Protein AF-A0A497G7T9-F1 (afdb_monomer_lite)

Sequence (195 aa):
MLEESGYRVVVVNYPVAWPPTIRRGVVIGGPAPLASPWRIGFSKCYSTRILRGEYSPPTIRLKLRNSDNPVLGSMSELEPLEADVKLFAQLKRDVRHYRVLDSPTYTLGIVGHDEYDKAVLLRGEEVVAVLREGEWSSWIIDEVRTDRGVVRAAIRVKLAKLAGDATGIRLYCTDFYDTRGWRSRAELAEGMRRT

Radius of gyration: 21.02 Å; chains: 1; bounding box: 38×39×64 Å

Structure (mmCIF, N/CA/C/O backbone):
data_AF-A0A497G7T9-F1
#
_entry.id   AF-A0A497G7T9-F1
#
loop_
_atom_site.group_PDB
_atom_site.id
_atom_site.type_symbol
_atom_site.label_atom_id
_atom_site.label_alt_id
_atom_site.label_comp_id
_atom_site.label_asym_id
_atom_site.label_entity_id
_atom_site.label_seq_id
_atom_site.pdbx_PDB_ins_code
_atom_site.Cartn_x
_atom_site.Cartn_y
_atom_site.Cartn_z
_atom_site.occupancy
_atom_site.B_iso_or_equiv
_atom_site.auth_seq_id
_atom_site.auth_comp_id
_atom_site.auth_asym_id
_atom_site.auth_atom_id
_atom_site.pdbx_PDB_model_num
ATOM 1 N N . MET A 1 1 ? 10.317 -23.230 -43.825 1.00 62.19 1 MET A N 1
ATOM 2 C CA . MET A 1 1 ? 10.014 -22.707 -42.467 1.00 62.19 1 MET A CA 1
ATOM 3 C C . MET A 1 1 ? 8.897 -21.662 -42.579 1.00 62.19 1 MET A C 1
ATOM 5 O O . MET A 1 1 ? 8.916 -20.931 -43.556 1.00 62.19 1 MET A O 1
ATOM 9 N N . LEU A 1 2 ? 7.918 -21.562 -41.664 1.00 76.50 2 LEU A N 1
ATOM 10 C CA . LEU A 1 2 ? 6.753 -20.649 -41.821 1.00 76.50 2 LEU A CA 1
ATOM 11 C C . LEU A 1 2 ? 7.141 -19.193 -42.178 1.00 76.50 2 LEU A C 1
ATOM 13 O O . LEU A 1 2 ? 6.491 -18.559 -43.004 1.00 76.50 2 LEU A O 1
ATOM 17 N N . GLU A 1 3 ? 8.247 -18.691 -41.623 1.00 80.75 3 GLU A N 1
ATOM 18 C CA . GLU A 1 3 ? 8.811 -17.367 -41.934 1.00 80.75 3 GLU A CA 1
ATOM 19 C C . GLU A 1 3 ? 9.377 -17.244 -43.367 1.00 80.75 3 GLU A C 1
ATOM 21 O O . GLU A 1 3 ? 9.255 -16.197 -44.015 1.00 80.75 3 GLU A O 1
ATOM 26 N N . GLU A 1 4 ? 10.004 -18.309 -43.870 1.00 80.06 4 GLU A N 1
ATOM 27 C CA . GLU A 1 4 ? 10.525 -18.395 -45.243 1.00 80.06 4 GLU A CA 1
ATOM 28 C C . GLU A 1 4 ? 9.381 -18.466 -46.256 1.00 80.06 4 GLU A C 1
ATOM 30 O O . GLU A 1 4 ? 9.496 -17.943 -47.358 1.00 80.06 4 GLU A O 1
ATOM 35 N N . SER A 1 5 ? 8.246 -19.032 -45.844 1.00 86.12 5 SER A N 1
ATOM 36 C CA . SER A 1 5 ? 7.001 -19.071 -46.613 1.00 86.12 5 SER A CA 1
ATOM 37 C C . SER A 1 5 ? 6.197 -17.762 -46.543 1.00 86.12 5 SER A C 1
ATOM 39 O O . SER A 1 5 ? 5.070 -17.713 -47.023 1.00 86.12 5 SER A O 1
ATOM 41 N N . GLY A 1 6 ? 6.754 -16.695 -45.953 1.00 82.25 6 GLY A N 1
ATOM 42 C CA . GLY A 1 6 ? 6.159 -15.353 -45.937 1.00 82.25 6 GLY A CA 1
ATOM 43 C C . GLY A 1 6 ? 5.150 -15.094 -44.815 1.00 82.25 6 GLY A C 1
ATOM 44 O O . GLY A 1 6 ? 4.623 -13.984 -44.722 1.00 82.25 6 GLY A O 1
ATOM 45 N N . TYR A 1 7 ? 4.899 -16.062 -43.931 1.00 81.88 7 TYR A N 1
ATOM 4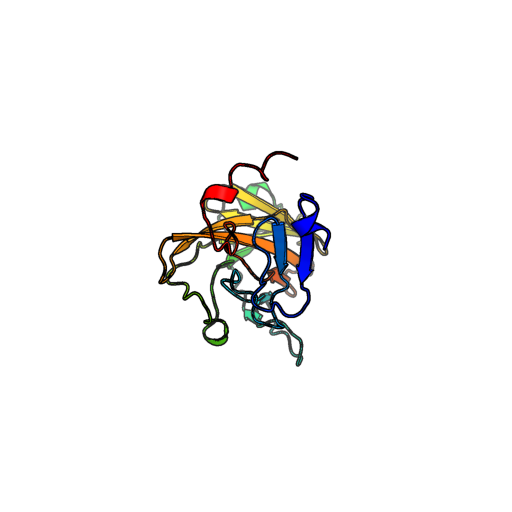6 C CA . TYR A 1 7 ? 3.998 -15.866 -42.798 1.00 81.88 7 TYR A CA 1
ATOM 47 C C . TYR A 1 7 ? 4.657 -15.030 -41.693 1.00 81.88 7 TYR A C 1
ATOM 49 O O . TYR A 1 7 ? 5.847 -15.169 -41.402 1.00 81.88 7 TYR A O 1
ATOM 57 N N . ARG A 1 8 ? 3.859 -14.187 -41.023 1.00 80.50 8 ARG A N 1
ATOM 58 C CA . ARG A 1 8 ? 4.253 -13.578 -39.743 1.00 80.50 8 ARG A CA 1
ATOM 59 C C . ARG A 1 8 ? 4.156 -14.637 -38.653 1.00 80.50 8 ARG A C 1
ATOM 61 O O . ARG A 1 8 ? 3.081 -15.183 -38.425 1.00 80.50 8 ARG A O 1
ATOM 68 N N . VAL A 1 9 ? 5.265 -14.898 -37.970 1.00 84.06 9 VAL A N 1
ATOM 69 C CA . VAL A 1 9 ? 5.331 -15.916 -36.915 1.00 84.06 9 VAL A CA 1
ATOM 70 C C . VAL A 1 9 ? 5.304 -15.252 -35.539 1.00 84.06 9 VAL A C 1
ATOM 72 O O . VAL A 1 9 ? 5.961 -14.232 -35.316 1.00 84.06 9 VAL A O 1
ATOM 75 N N . VAL A 1 10 ? 4.553 -15.844 -34.611 1.00 84.56 10 VAL A N 1
ATOM 76 C CA . VAL A 1 10 ? 4.617 -15.522 -33.182 1.00 84.56 10 VAL A CA 1
ATOM 77 C C . VAL A 1 10 ? 5.294 -16.688 -32.471 1.00 84.56 10 VAL A C 1
ATOM 79 O O . VAL A 1 10 ? 4.836 -17.823 -32.577 1.00 84.56 10 VAL A O 1
ATOM 82 N N . VAL A 1 11 ? 6.386 -16.415 -31.760 1.00 83.00 11 VAL A N 1
ATOM 83 C CA . VAL A 1 11 ? 7.100 -17.411 -30.950 1.00 83.00 11 VAL A CA 1
ATOM 84 C C . VAL A 1 11 ? 6.855 -17.109 -29.480 1.00 83.00 11 VAL A C 1
ATOM 86 O O . VAL A 1 11 ? 7.158 -16.010 -29.018 1.00 83.00 11 VAL A O 1
ATOM 89 N N . VAL A 1 12 ? 6.337 -18.085 -28.736 1.00 81.38 12 VAL A N 1
ATOM 90 C CA . VAL A 1 12 ? 6.216 -17.998 -27.276 1.00 81.38 12 VAL A CA 1
ATOM 91 C C . VAL A 1 12 ? 7.448 -18.646 -26.655 1.00 81.38 12 VAL A C 1
ATOM 93 O O . VAL A 1 12 ? 7.667 -19.845 -26.781 1.00 81.38 12 VAL A O 1
ATOM 96 N N . ASN A 1 13 ? 8.273 -17.822 -26.022 1.00 76.56 13 ASN A N 1
ATOM 97 C CA . ASN A 1 13 ? 9.588 -18.156 -25.498 1.00 76.56 13 ASN A CA 1
ATOM 98 C C . ASN A 1 13 ? 9.592 -17.998 -23.965 1.00 76.56 13 ASN A C 1
ATOM 100 O O . ASN A 1 13 ? 10.089 -17.009 -23.429 1.00 76.56 13 ASN A O 1
ATOM 104 N N . TYR A 1 14 ? 8.946 -18.933 -23.262 1.00 70.75 14 TYR A N 1
ATOM 105 C CA . TYR A 1 14 ? 8.675 -18.892 -21.817 1.00 70.75 14 TYR A CA 1
ATOM 106 C C . TYR A 1 14 ? 9.080 -20.226 -21.157 1.00 70.75 14 TYR A C 1
ATOM 108 O O . TYR A 1 14 ? 8.850 -21.267 -21.772 1.00 70.75 14 TYR A O 1
ATOM 116 N N . PRO A 1 15 ? 9.631 -20.251 -19.920 1.00 58.34 15 PRO A N 1
ATOM 117 C CA . PRO A 1 15 ? 9.848 -19.132 -18.990 1.00 58.34 15 PRO A CA 1
ATOM 118 C C . PRO A 1 15 ? 11.205 -18.424 -19.121 1.00 58.34 15 PRO A C 1
ATOM 120 O O . PRO A 1 15 ? 11.405 -17.395 -18.488 1.00 58.34 15 PRO A O 1
ATOM 123 N N . VAL A 1 16 ? 12.142 -18.941 -19.916 1.00 60.44 16 VAL A N 1
ATOM 124 C CA . VAL A 1 16 ? 13.476 -18.345 -20.088 1.00 60.44 16 VAL A CA 1
ATOM 125 C C . VAL A 1 16 ? 13.668 -17.984 -21.551 1.00 60.44 16 VAL A C 1
ATOM 127 O O . VAL A 1 16 ? 13.658 -18.865 -22.403 1.00 60.44 16 VAL A O 1
ATOM 130 N N . ALA A 1 17 ? 13.849 -16.693 -21.826 1.00 67.12 17 ALA A N 1
ATOM 131 C CA . ALA A 1 17 ? 14.074 -16.205 -23.177 1.00 67.12 17 ALA A CA 1
ATOM 132 C C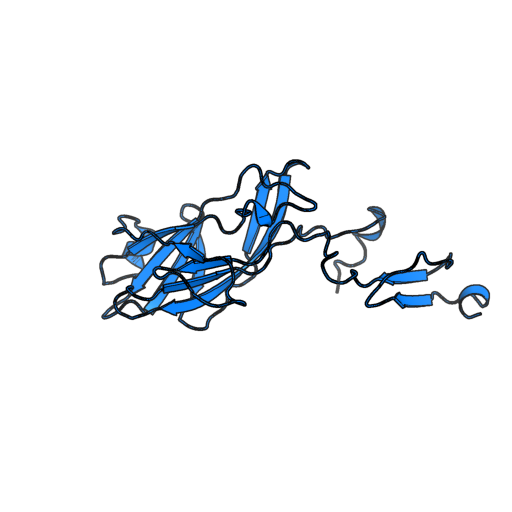 . ALA A 1 17 ? 15.502 -16.507 -23.668 1.00 67.12 17 ALA A C 1
ATOM 134 O O . ALA A 1 17 ? 16.480 -16.265 -22.961 1.00 67.12 17 ALA A O 1
ATOM 135 N N . TRP A 1 18 ? 15.618 -16.961 -24.914 1.00 70.25 18 TRP A N 1
ATOM 136 C CA . TRP A 1 18 ? 16.871 -17.003 -25.680 1.00 70.25 18 TRP A CA 1
ATOM 137 C C . TRP A 1 18 ? 16.869 -15.933 -26.783 1.00 70.25 18 TRP A C 1
ATOM 139 O O . TRP A 1 18 ? 15.788 -15.528 -27.227 1.00 70.25 18 TRP A O 1
ATOM 149 N N . PRO A 1 19 ? 18.046 -15.478 -27.260 1.00 69.38 19 PRO A N 1
ATOM 150 C CA . PRO A 1 19 ? 18.131 -14.559 -28.391 1.00 69.38 19 PRO A CA 1
ATOM 151 C C . PRO A 1 19 ? 17.467 -15.184 -29.627 1.00 69.38 19 PRO A C 1
ATOM 153 O O . PRO A 1 19 ? 17.929 -16.224 -30.103 1.00 69.38 19 PRO A O 1
ATOM 156 N N . PRO A 1 20 ? 16.371 -14.611 -30.149 1.00 72.25 20 PRO A N 1
ATOM 157 C CA . PRO A 1 20 ? 15.701 -15.194 -31.295 1.00 72.25 20 PRO A CA 1
ATOM 158 C C . PRO A 1 20 ? 16.454 -14.858 -32.582 1.00 72.25 20 PRO A C 1
ATOM 160 O O . PRO A 1 20 ? 16.935 -13.742 -32.763 1.00 72.25 20 PRO A O 1
ATOM 163 N N . THR A 1 21 ? 16.512 -15.812 -33.506 1.00 78.81 21 THR A N 1
ATOM 164 C CA . THR A 1 21 ? 17.088 -15.622 -34.848 1.00 78.81 21 THR A CA 1
ATOM 165 C C . THR A 1 21 ? 16.050 -15.191 -35.890 1.00 78.81 21 THR A C 1
ATOM 167 O O . THR A 1 21 ? 16.409 -14.954 -37.044 1.00 78.81 21 THR A O 1
ATOM 170 N N . ILE A 1 22 ? 14.774 -15.072 -35.496 1.00 80.62 22 ILE A N 1
ATOM 171 C CA . ILE A 1 22 ? 13.687 -14.664 -36.392 1.00 80.62 22 ILE A CA 1
ATOM 172 C C . ILE A 1 22 ? 13.879 -13.215 -36.854 1.00 80.62 22 ILE A C 1
ATOM 174 O O . ILE A 1 22 ? 14.260 -12.340 -36.074 1.00 80.62 22 ILE A O 1
ATOM 178 N N . ARG A 1 23 ? 13.585 -12.952 -38.126 1.00 75.12 23 ARG A N 1
ATOM 179 C CA . ARG A 1 23 ? 13.722 -11.639 -38.776 1.00 75.12 23 ARG A CA 1
ATOM 180 C C . ARG A 1 23 ? 12.375 -10.935 -38.957 1.00 75.12 23 ARG A C 1
ATOM 182 O O . ARG A 1 23 ? 12.325 -9.707 -38.935 1.00 75.12 23 ARG A O 1
ATOM 189 N N . ARG A 1 24 ? 11.286 -11.690 -39.145 1.00 72.38 24 ARG A N 1
ATOM 190 C CA . ARG A 1 24 ? 9.922 -11.208 -39.428 1.00 72.38 24 ARG A CA 1
ATOM 191 C C . ARG A 1 24 ? 8.894 -11.893 -38.523 1.00 72.38 24 ARG A C 1
ATOM 193 O O . ARG A 1 24 ? 8.152 -12.779 -38.944 1.00 72.38 24 ARG A O 1
ATOM 200 N N . GLY A 1 25 ? 8.818 -11.451 -37.271 1.00 77.88 25 GLY A N 1
ATOM 201 C CA . GLY A 1 25 ? 7.847 -11.976 -36.314 1.00 77.88 25 GLY A CA 1
ATOM 202 C C . GLY A 1 25 ? 7.899 -11.294 -34.953 1.00 77.88 25 GLY A C 1
ATOM 203 O O . GLY A 1 25 ? 8.655 -10.347 -34.742 1.00 77.88 25 GLY A O 1
ATOM 204 N N . VAL A 1 26 ? 7.073 -11.787 -34.033 1.00 81.00 26 VAL A N 1
ATOM 205 C CA . VAL A 1 26 ? 7.011 -11.328 -32.639 1.00 81.00 26 VAL A CA 1
ATOM 206 C C . VAL A 1 26 ? 7.491 -12.456 -31.734 1.00 81.00 26 VAL A C 1
ATOM 208 O O . VAL A 1 26 ? 7.047 -13.594 -31.875 1.00 81.00 26 VAL A O 1
ATOM 211 N N . VAL A 1 27 ? 8.370 -12.144 -30.781 1.00 79.31 27 VAL A N 1
ATOM 212 C CA . VAL A 1 27 ? 8.760 -13.079 -29.719 1.00 79.31 27 VAL A CA 1
ATOM 213 C C . VAL A 1 27 ? 8.158 -12.619 -28.407 1.00 79.31 27 VAL A C 1
ATOM 215 O O . VAL A 1 27 ? 8.465 -11.533 -27.918 1.00 79.31 27 VAL A O 1
ATOM 218 N N . ILE A 1 28 ? 7.310 -13.464 -27.835 1.00 74.81 28 ILE A N 1
ATOM 219 C CA . ILE A 1 28 ? 6.748 -13.287 -26.503 1.00 74.81 28 ILE A CA 1
ATOM 220 C C . ILE A 1 28 ? 7.683 -14.010 -25.536 1.00 74.81 28 ILE A C 1
ATOM 222 O O . ILE A 1 28 ? 7.587 -15.220 -25.356 1.00 74.81 28 ILE A O 1
ATOM 226 N N . GLY A 1 29 ? 8.638 -13.272 -24.974 1.00 73.06 29 GLY A N 1
ATOM 227 C CA . GLY A 1 29 ? 9.598 -13.790 -24.000 1.00 73.06 29 GLY A CA 1
ATOM 228 C C . GLY A 1 29 ? 9.045 -13.805 -22.574 1.00 73.06 29 GLY A C 1
ATOM 229 O O . GLY A 1 29 ? 8.422 -12.838 -22.137 1.00 73.06 29 GLY A O 1
ATOM 230 N N . GLY A 1 30 ? 9.311 -14.878 -21.834 1.00 66.44 30 GLY A N 1
ATOM 231 C CA . GLY A 1 30 ? 9.143 -14.934 -20.387 1.00 66.44 30 GLY A CA 1
ATOM 232 C C . GLY A 1 30 ? 10.330 -14.300 -19.661 1.00 66.44 30 GLY A C 1
ATOM 233 O O . GLY A 1 30 ? 11.470 -14.447 -20.112 1.00 66.44 30 GLY A O 1
ATOM 234 N N . PRO A 1 31 ? 10.108 -13.600 -18.535 1.00 65.50 31 PRO A N 1
ATOM 235 C CA . PRO A 1 31 ? 11.213 -13.259 -17.659 1.00 65.50 31 PRO A CA 1
ATOM 236 C C . PRO A 1 31 ? 11.737 -14.555 -17.035 1.00 65.50 31 PRO A C 1
ATOM 238 O O . PRO A 1 31 ? 10.949 -15.332 -16.492 1.00 65.50 31 PRO A O 1
ATOM 241 N N . ALA A 1 32 ? 13.059 -14.751 -17.029 1.00 62.28 32 ALA A N 1
ATOM 242 C CA . ALA A 1 32 ? 13.647 -15.776 -16.172 1.00 62.28 32 ALA A CA 1
ATOM 243 C C . ALA A 1 32 ? 13.152 -15.576 -14.719 1.00 62.28 32 ALA A C 1
ATOM 245 O O . ALA A 1 32 ? 12.822 -14.442 -14.338 1.00 62.28 32 ALA A O 1
ATOM 246 N N . PRO A 1 33 ? 13.069 -16.632 -13.890 1.00 57.62 33 PRO A N 1
ATOM 247 C CA . PRO A 1 33 ? 12.666 -16.495 -12.494 1.00 57.62 33 PRO A CA 1
ATOM 248 C C . PRO A 1 33 ? 13.433 -15.350 -11.818 1.00 57.62 33 PRO A C 1
ATOM 250 O O . PRO A 1 33 ? 14.653 -15.272 -11.920 1.00 57.62 33 PRO A O 1
ATOM 253 N N . LEU A 1 34 ? 12.706 -14.425 -11.180 1.00 59.31 34 LEU A N 1
ATOM 254 C CA . LEU A 1 34 ? 13.232 -13.198 -10.552 1.00 59.31 34 LEU A CA 1
ATOM 255 C C . LEU A 1 34 ? 13.810 -12.126 -11.491 1.00 59.31 34 LEU A C 1
ATOM 257 O O . LEU A 1 34 ? 14.135 -11.045 -11.004 1.00 59.31 34 LEU A O 1
ATOM 261 N N . ALA A 1 35 ? 13.888 -12.358 -12.803 1.00 67.31 35 ALA A N 1
ATOM 262 C CA . ALA A 1 35 ? 14.415 -11.368 -13.735 1.00 67.31 35 ALA A CA 1
ATOM 263 C C . ALA A 1 35 ? 13.512 -10.144 -13.849 1.00 67.31 35 ALA A C 1
ATOM 265 O O . ALA A 1 35 ? 14.061 -9.093 -14.128 1.00 67.31 35 ALA A O 1
ATOM 266 N N . SER A 1 36 ? 12.187 -10.303 -13.636 1.00 75.81 36 SER A N 1
ATOM 267 C CA . SER A 1 36 ? 11.088 -9.310 -13.752 1.00 75.81 36 SER A CA 1
ATOM 268 C C . SER A 1 36 ? 11.567 -7.861 -13.782 1.00 75.81 36 SER A C 1
ATOM 270 O O . SER A 1 36 ? 11.483 -7.150 -12.777 1.00 75.81 36 SER A O 1
ATOM 272 N N . PRO A 1 37 ? 12.089 -7.395 -14.918 1.00 75.50 37 PRO A N 1
ATOM 273 C CA . PRO A 1 37 ? 12.972 -6.253 -14.831 1.00 75.50 37 PRO A CA 1
ATOM 274 C C . PRO A 1 37 ? 12.234 -4.914 -14.896 1.00 75.50 37 PRO A C 1
ATOM 276 O O . PRO A 1 37 ? 12.811 -3.860 -14.654 1.00 75.50 37 PRO A O 1
ATOM 279 N N . TRP A 1 38 ? 10.935 -4.973 -15.182 1.00 78.50 38 TRP A N 1
ATOM 280 C CA . TRP A 1 38 ? 9.973 -3.893 -14.995 1.00 78.50 38 TRP A CA 1
ATOM 281 C C . TRP A 1 38 ? 9.534 -3.736 -13.528 1.00 78.50 38 TRP A C 1
ATOM 283 O O . TRP A 1 38 ? 8.796 -2.803 -13.216 1.00 78.50 38 TRP A O 1
ATOM 293 N N . ARG A 1 39 ? 9.942 -4.631 -12.613 1.00 87.94 39 ARG A N 1
ATOM 294 C CA . ARG A 1 39 ? 9.660 -4.500 -11.176 1.00 87.94 39 ARG A CA 1
ATOM 295 C C . ARG A 1 39 ? 10.548 -3.419 -10.571 1.00 87.94 39 ARG A C 1
ATOM 297 O O . ARG A 1 39 ? 11.774 -3.501 -10.630 1.00 87.94 39 ARG A O 1
ATOM 304 N N . ILE A 1 40 ? 9.911 -2.447 -9.930 1.00 90.62 40 ILE A N 1
ATOM 305 C CA . ILE A 1 40 ? 10.593 -1.379 -9.198 1.00 90.62 40 ILE A CA 1
ATOM 306 C C . ILE A 1 40 ? 10.807 -1.816 -7.746 1.00 90.62 40 ILE A C 1
ATOM 308 O O . ILE A 1 40 ? 11.904 -1.668 -7.216 1.00 90.62 40 ILE A O 1
ATOM 312 N N . GLY A 1 41 ? 9.804 -2.422 -7.109 1.00 90.75 41 GLY A N 1
ATOM 313 C CA . GLY A 1 41 ? 9.942 -2.955 -5.755 1.00 90.75 41 GLY A CA 1
ATOM 314 C C . GLY A 1 41 ? 9.053 -4.161 -5.490 1.00 90.75 41 GLY A C 1
ATOM 315 O O . GLY A 1 41 ? 8.092 -4.426 -6.214 1.00 90.75 41 GLY A O 1
ATOM 316 N N . PHE A 1 42 ? 9.425 -4.916 -4.459 1.00 91.31 42 PHE A N 1
ATOM 317 C CA . PHE A 1 42 ? 8.713 -6.116 -4.041 1.00 91.31 42 PHE A CA 1
ATOM 318 C C . PHE A 1 42 ? 7.507 -5.773 -3.162 1.00 91.31 42 PHE A C 1
ATOM 320 O O . PHE A 1 42 ? 7.380 -4.668 -2.622 1.00 91.31 42 PHE A O 1
ATOM 327 N N . SER A 1 43 ? 6.627 -6.758 -3.018 1.00 92.19 43 SER A N 1
ATOM 328 C CA . SER A 1 43 ? 5.488 -6.716 -2.118 1.00 92.19 43 SER A CA 1
ATOM 329 C C . SER A 1 43 ? 5.913 -6.462 -0.677 1.00 92.19 43 SER A C 1
ATOM 331 O O . SER A 1 43 ? 7.004 -6.827 -0.229 1.00 92.19 43 SER A O 1
ATOM 333 N N . LYS A 1 44 ? 5.015 -5.820 0.060 1.00 93.19 44 LYS A N 1
ATOM 334 C CA . LYS A 1 44 ? 5.194 -5.443 1.462 1.00 93.19 44 LYS A CA 1
ATOM 335 C C . LYS A 1 44 ? 3.845 -5.443 2.156 1.00 93.19 44 LYS A C 1
ATOM 337 O O . LYS A 1 44 ? 2.807 -5.358 1.507 1.00 93.19 44 LYS A O 1
ATOM 342 N N . CYS A 1 45 ? 3.855 -5.537 3.475 1.00 94.94 45 CYS A N 1
ATOM 343 C CA . CYS A 1 45 ? 2.641 -5.432 4.270 1.00 94.94 45 CYS A CA 1
ATOM 344 C C . CYS A 1 45 ? 2.793 -4.311 5.287 1.00 94.94 45 CYS A C 1
ATOM 346 O O . CYS A 1 45 ? 3.748 -4.303 6.057 1.00 94.94 45 CYS A O 1
ATOM 348 N N . TYR A 1 46 ? 1.832 -3.401 5.333 1.00 96.19 46 TYR A N 1
ATOM 349 C CA . TYR A 1 46 ? 1.665 -2.490 6.454 1.00 96.19 46 TYR A CA 1
ATOM 350 C C . TYR A 1 46 ? 0.812 -3.181 7.511 1.00 96.19 46 TYR A C 1
ATOM 352 O O . TYR A 1 46 ? -0.234 -3.742 7.185 1.00 96.19 46 TYR A O 1
ATOM 360 N N . SER A 1 47 ? 1.267 -3.212 8.761 1.00 96.12 47 SER A N 1
ATOM 361 C CA . SER A 1 47 ? 0.541 -3.918 9.818 1.00 96.12 47 SER A CA 1
ATOM 362 C C . SER A 1 47 ? 0.797 -3.332 11.198 1.00 96.12 47 SER A C 1
ATOM 364 O O . SER A 1 47 ? 1.906 -2.887 11.498 1.00 96.12 47 SER A O 1
ATOM 366 N N . THR A 1 48 ? -0.211 -3.368 12.070 1.00 94.62 48 THR A N 1
ATOM 367 C CA . THR A 1 48 ? -0.061 -2.997 13.491 1.00 94.62 48 THR A CA 1
ATOM 368 C C . THR A 1 48 ? 0.790 -4.013 14.259 1.00 94.62 48 THR A C 1
ATOM 370 O O . THR A 1 48 ? 1.461 -3.664 15.233 1.00 94.62 48 THR A O 1
ATOM 373 N N . ARG A 1 49 ? 0.825 -5.267 13.786 1.00 89.56 49 ARG A N 1
ATOM 374 C CA . ARG A 1 49 ? 1.602 -6.378 14.359 1.00 89.56 49 ARG A CA 1
ATOM 375 C C . ARG A 1 49 ? 2.673 -6.854 13.378 1.00 89.56 49 ARG A C 1
ATOM 377 O O . ARG A 1 49 ? 2.433 -6.911 12.174 1.00 89.56 49 ARG A O 1
ATOM 384 N N . ILE A 1 50 ? 3.846 -7.237 13.877 1.00 83.62 50 ILE A N 1
ATOM 385 C CA . ILE A 1 50 ? 4.899 -7.818 13.031 1.00 83.62 50 ILE A CA 1
ATOM 386 C C . ILE A 1 50 ? 4.459 -9.219 12.600 1.00 83.62 50 ILE A C 1
ATOM 388 O O . ILE A 1 50 ? 4.227 -10.077 13.454 1.00 83.62 50 ILE A O 1
ATOM 392 N N . LEU A 1 51 ? 4.360 -9.457 11.291 1.00 80.38 51 LEU A N 1
ATOM 393 C CA . LEU A 1 51 ? 4.102 -10.795 10.767 1.00 80.38 51 LEU A CA 1
ATOM 394 C C . LEU A 1 51 ? 5.371 -11.637 10.914 1.00 80.38 51 LEU A C 1
ATOM 396 O O . LEU A 1 51 ? 6.454 -11.215 10.508 1.00 80.38 51 LEU A O 1
ATOM 400 N N . ARG A 1 52 ? 5.240 -12.816 11.525 1.00 75.75 52 ARG A N 1
ATOM 401 C CA . ARG A 1 52 ? 6.327 -13.787 11.681 1.00 75.75 52 ARG A CA 1
ATOM 402 C C . ARG A 1 52 ? 6.062 -14.964 10.748 1.00 75.75 52 ARG A C 1
ATOM 404 O O . ARG A 1 52 ? 4.969 -15.519 10.766 1.00 75.75 52 ARG A O 1
ATOM 411 N N . GLY A 1 53 ? 7.054 -15.333 9.945 1.00 70.44 53 GLY A N 1
ATOM 412 C CA . GLY A 1 53 ? 6.994 -16.489 9.054 1.00 70.44 53 GLY A CA 1
ATOM 413 C C . GLY A 1 53 ? 7.969 -16.347 7.893 1.00 70.44 53 GLY A C 1
ATOM 414 O O . GLY A 1 53 ? 8.159 -15.246 7.383 1.00 70.44 53 GLY A O 1
ATOM 415 N N . GLU A 1 54 ? 8.561 -17.463 7.474 1.00 64.94 54 GLU A N 1
ATOM 416 C CA . GLU A 1 54 ? 9.572 -17.531 6.408 1.00 64.94 54 GLU A CA 1
ATOM 417 C C . GLU A 1 54 ? 9.081 -16.922 5.081 1.00 64.94 54 GLU A C 1
ATOM 419 O O . GLU A 1 54 ? 9.822 -16.217 4.401 1.00 64.94 54 GLU A O 1
ATOM 424 N N . TYR A 1 55 ? 7.792 -17.098 4.775 1.00 67.69 55 TYR A N 1
ATOM 425 C CA . TYR A 1 55 ? 7.145 -16.604 3.553 1.00 67.69 55 TYR A CA 1
ATOM 426 C C . TYR A 1 55 ? 6.342 -15.311 3.753 1.00 67.69 55 TYR A C 1
ATOM 428 O O . TYR A 1 55 ? 5.601 -14.895 2.861 1.00 67.69 55 TYR A O 1
ATOM 436 N N . SER A 1 56 ? 6.442 -14.670 4.922 1.00 70.88 56 SER A N 1
ATOM 437 C CA . SER A 1 56 ? 5.719 -13.418 5.154 1.00 70.88 56 SER A CA 1
ATOM 438 C C . SER A 1 56 ? 6.359 -12.283 4.352 1.00 70.88 56 SER A C 1
ATOM 440 O O . SER A 1 56 ? 7.582 -12.105 4.413 1.00 70.88 56 SER A O 1
ATOM 442 N N . PRO A 1 57 ? 5.566 -11.463 3.633 1.00 78.50 57 PRO A N 1
ATOM 443 C CA . PRO A 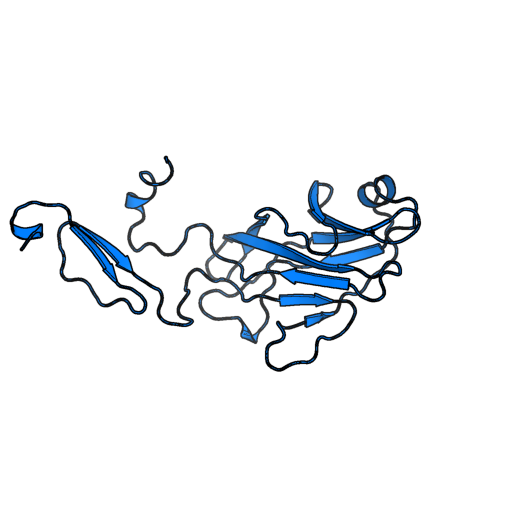1 57 ? 6.097 -10.248 3.045 1.00 78.50 57 PRO A CA 1
ATOM 444 C C . PRO A 1 57 ? 6.691 -9.370 4.156 1.00 78.50 57 PRO A C 1
ATOM 446 O O . PRO A 1 57 ? 6.243 -9.410 5.311 1.00 78.50 57 PRO A O 1
ATOM 449 N N . PRO A 1 58 ? 7.705 -8.560 3.824 1.00 86.00 58 PRO A N 1
ATOM 450 C CA . PRO A 1 58 ? 8.326 -7.684 4.796 1.00 86.00 58 PRO A CA 1
ATOM 451 C C . PRO A 1 58 ? 7.261 -6.761 5.384 1.00 86.00 58 PRO A C 1
ATOM 453 O O . PRO A 1 58 ? 6.470 -6.146 4.663 1.00 86.00 58 PRO A O 1
ATOM 456 N N . THR A 1 59 ? 7.227 -6.713 6.713 1.00 90.69 59 THR A N 1
ATOM 457 C CA . THR A 1 59 ? 6.223 -5.948 7.442 1.00 90.69 59 THR A CA 1
ATOM 458 C C . THR A 1 59 ? 6.767 -4.575 7.801 1.00 90.69 59 THR A C 1
ATOM 460 O O . THR A 1 59 ? 7.790 -4.459 8.473 1.00 90.69 59 THR A O 1
ATOM 463 N N . ILE A 1 60 ? 6.055 -3.535 7.386 1.00 93.12 60 ILE A N 1
ATOM 464 C CA . ILE A 1 60 ? 6.248 -2.163 7.833 1.00 93.12 60 ILE A CA 1
ATOM 465 C C . ILE A 1 60 ? 5.228 -1.907 8.939 1.00 93.12 60 ILE A C 1
ATOM 467 O O . ILE A 1 60 ? 4.025 -2.088 8.749 1.00 93.12 60 ILE A O 1
ATOM 471 N N . ARG A 1 61 ? 5.708 -1.523 10.122 1.00 93.75 61 ARG A N 1
ATOM 472 C CA . ARG A 1 61 ? 4.828 -1.287 11.266 1.00 93.75 61 ARG A CA 1
ATOM 473 C C . ARG A 1 61 ? 3.996 -0.025 11.039 1.00 93.75 61 ARG A C 1
ATOM 475 O O . ARG A 1 61 ? 4.562 1.045 10.829 1.00 93.75 61 ARG A O 1
ATOM 482 N N . LEU A 1 62 ? 2.676 -0.156 11.132 1.00 95.38 62 LEU A N 1
ATOM 483 C CA . LEU A 1 62 ? 1.757 0.977 11.173 1.00 95.38 62 LEU A CA 1
ATOM 484 C C . LEU A 1 62 ? 1.824 1.649 12.541 1.00 95.38 62 LEU A C 1
ATOM 486 O O . LEU A 1 62 ? 1.809 0.981 13.578 1.00 95.38 62 LEU A O 1
ATOM 490 N N . LYS A 1 63 ? 1.896 2.977 12.523 1.00 93.75 63 LYS A N 1
ATOM 491 C CA . LYS A 1 63 ? 1.757 3.830 13.701 1.00 93.75 63 LYS A CA 1
ATOM 492 C C . LYS A 1 63 ? 0.486 4.643 13.514 1.00 93.75 63 LYS A C 1
ATOM 494 O O . LYS A 1 63 ? 0.519 5.656 12.823 1.00 93.75 63 LYS A O 1
ATOM 499 N N . LEU A 1 64 ? -0.609 4.126 14.057 1.00 96.50 64 LEU A N 1
ATOM 500 C CA . LEU A 1 64 ? -1.895 4.806 14.021 1.00 96.50 64 LEU A CA 1
ATOM 501 C C . LEU A 1 64 ? -1.892 5.967 15.012 1.00 96.50 64 LEU A C 1
ATOM 503 O O . LEU A 1 64 ? -1.259 5.888 16.068 1.00 96.50 64 LEU A O 1
ATOM 507 N N . ARG A 1 65 ? -2.603 7.019 14.644 1.00 97.50 65 ARG A N 1
ATOM 508 C CA . ARG A 1 65 ? -2.924 8.190 15.458 1.00 97.50 65 ARG A CA 1
ATOM 509 C C . ARG A 1 65 ? -4.382 8.556 15.199 1.00 97.50 65 ARG A C 1
ATOM 511 O O . ARG A 1 65 ? -4.907 8.169 14.158 1.00 97.50 65 ARG A O 1
ATOM 518 N N . ASN A 1 66 ? -5.003 9.301 16.103 1.00 97.94 66 ASN A N 1
ATOM 519 C CA . ASN A 1 66 ? -6.303 9.905 15.821 1.00 97.94 66 ASN A CA 1
ATOM 520 C C . ASN A 1 66 ? -6.164 10.861 14.629 1.00 97.94 66 ASN A C 1
ATOM 522 O O . ASN A 1 66 ? -5.098 11.452 14.424 1.00 97.94 66 ASN A O 1
ATOM 526 N N . SER A 1 67 ? -7.210 10.949 13.817 1.00 97.06 67 SER A N 1
ATOM 527 C CA . SER A 1 67 ? -7.233 11.757 12.606 1.00 97.06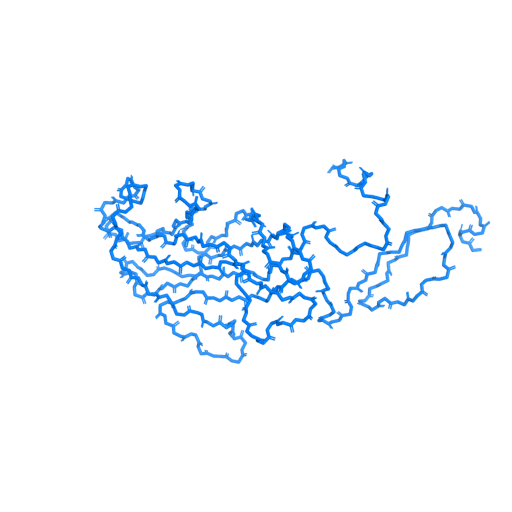 67 SER A CA 1
ATOM 528 C C . SER A 1 67 ? -8.161 12.950 12.765 1.00 97.06 67 SER A C 1
ATOM 530 O O . SER A 1 67 ? -9.346 12.788 13.038 1.00 97.06 67 SER A O 1
ATOM 532 N N . ASP A 1 68 ? -7.630 14.131 12.462 1.00 95.44 68 ASP A N 1
ATOM 533 C CA . ASP A 1 68 ? -8.412 15.356 12.270 1.00 95.44 68 ASP A CA 1
ATOM 534 C C . ASP A 1 68 ? -8.751 15.587 10.781 1.00 95.44 68 ASP A C 1
ATOM 536 O O . ASP A 1 68 ? -9.155 16.680 10.381 1.00 95.44 68 ASP A O 1
ATOM 540 N N . ASN A 1 69 ? -8.535 14.587 9.914 1.00 96.50 69 ASN A N 1
ATOM 541 C CA . ASN A 1 69 ? -8.769 14.727 8.482 1.00 96.50 69 ASN A CA 1
ATOM 542 C C . ASN A 1 69 ? -10.283 14.812 8.198 1.00 96.50 69 ASN A C 1
ATOM 544 O O . ASN A 1 69 ? -11.004 13.846 8.463 1.00 96.50 69 ASN A O 1
ATOM 548 N N . PRO A 1 70 ? -10.780 15.908 7.594 1.00 96.56 70 PRO A N 1
ATOM 549 C CA . PRO A 1 70 ? -12.214 16.115 7.401 1.00 96.56 70 PRO A CA 1
ATOM 550 C C . PRO A 1 70 ? -12.844 15.084 6.457 1.00 96.56 70 PRO A C 1
ATOM 552 O O . PRO A 1 70 ? -14.005 14.719 6.639 1.00 96.56 70 PRO A O 1
ATOM 555 N N . VAL A 1 71 ? -12.083 14.567 5.483 1.00 97.69 71 VAL A N 1
ATOM 556 C CA . VAL A 1 71 ? -12.560 13.510 4.581 1.00 97.69 71 VAL A CA 1
ATOM 557 C C . VAL A 1 71 ? -12.831 12.242 5.384 1.00 97.69 71 VAL A C 1
ATOM 559 O O . VAL A 1 71 ? -13.912 11.674 5.271 1.00 97.69 71 VAL A O 1
ATOM 562 N N . LEU A 1 72 ? -11.902 11.836 6.255 1.00 97.75 72 LEU A N 1
ATOM 563 C CA . LEU A 1 72 ? -12.081 10.654 7.104 1.00 97.75 72 LEU A CA 1
ATOM 564 C C . LEU A 1 72 ? -13.189 10.856 8.143 1.00 97.75 72 LEU A C 1
ATOM 566 O O . LEU A 1 72 ? -13.998 9.951 8.339 1.00 97.75 72 LEU A O 1
ATOM 570 N N . GLY A 1 73 ? -13.271 12.047 8.744 1.00 97.00 73 GLY A N 1
ATOM 571 C CA . GLY A 1 73 ? -14.330 12.409 9.688 1.00 97.00 73 GLY A CA 1
ATOM 572 C C . GLY A 1 73 ? -15.728 12.333 9.071 1.00 97.00 73 GLY A C 1
ATOM 573 O O . GLY A 1 73 ? -16.652 11.846 9.706 1.00 97.00 73 GLY A O 1
ATOM 574 N N . SER A 1 74 ? -15.888 12.719 7.801 1.00 96.94 74 SER A N 1
ATOM 575 C CA . SER A 1 74 ? -17.174 12.597 7.093 1.00 96.94 74 SER A CA 1
ATOM 576 C C . SER A 1 74 ? -17.588 11.153 6.769 1.00 96.94 74 SER A C 1
ATOM 578 O O . SER A 1 74 ? -18.732 10.906 6.391 1.00 96.94 74 SER A O 1
ATOM 580 N N . MET A 1 75 ? -16.661 10.198 6.890 1.00 96.88 75 MET A N 1
ATOM 581 C CA . MET A 1 75 ? -16.853 8.787 6.540 1.00 96.88 75 MET A CA 1
ATOM 582 C C . MET A 1 75 ? -16.976 7.866 7.764 1.00 96.88 75 MET A C 1
ATOM 584 O O . MET A 1 75 ? -17.049 6.646 7.586 1.00 96.88 75 MET A O 1
ATOM 588 N N . SER A 1 76 ? -16.963 8.418 8.980 1.00 97.44 76 SER A N 1
ATOM 589 C CA . SER A 1 76 ? -16.871 7.671 10.236 1.00 97.44 76 SER A CA 1
ATOM 590 C C . SER A 1 76 ? -17.773 8.287 11.303 1.00 97.44 76 SER A C 1
ATOM 592 O O . SER A 1 76 ? -17.834 9.507 11.417 1.00 97.44 76 SER A O 1
ATOM 594 N N . GLU A 1 77 ? -18.423 7.456 12.116 1.00 97.00 77 GLU A N 1
ATOM 595 C CA . GLU A 1 77 ? -19.072 7.911 13.359 1.00 97.00 77 GLU A CA 1
ATOM 596 C C . GLU A 1 77 ? -18.156 7.724 14.574 1.00 97.00 77 GLU A C 1
ATOM 598 O O . GLU A 1 77 ? -18.242 8.473 15.547 1.00 97.00 77 GLU A O 1
ATOM 603 N N . LEU A 1 78 ? -17.216 6.775 14.491 1.00 96.88 78 LEU A N 1
ATOM 604 C CA . LEU A 1 78 ? -16.081 6.689 15.409 1.00 96.88 78 LEU A CA 1
ATOM 605 C C . LEU A 1 78 ? -15.034 7.752 15.074 1.00 96.88 78 LEU A C 1
ATOM 607 O O . LEU A 1 78 ? -14.875 8.115 13.907 1.00 96.88 78 LEU A O 1
ATOM 611 N N . GLU A 1 79 ? -14.252 8.165 16.075 1.00 97.62 79 GLU A N 1
ATOM 612 C CA . GLU A 1 79 ? -13.046 8.971 15.859 1.00 97.62 79 GLU A CA 1
ATOM 613 C C . GLU A 1 79 ? -12.103 8.228 14.890 1.00 97.62 79 GLU A C 1
ATOM 615 O O . GLU A 1 79 ? -11.618 7.148 15.230 1.00 97.62 79 GLU A O 1
ATOM 620 N N . PRO A 1 80 ? -11.850 8.739 13.670 1.00 98.19 80 PRO A N 1
ATOM 621 C CA . PRO A 1 80 ? -11.055 8.004 12.700 1.00 98.19 80 PRO A CA 1
ATOM 622 C C . PRO A 1 80 ? -9.603 7.869 13.149 1.00 98.19 80 PRO A C 1
ATOM 624 O O . PRO A 1 80 ? -9.021 8.781 13.741 1.00 98.19 80 PRO A O 1
ATOM 627 N N . LEU A 1 81 ? -8.972 6.761 12.768 1.00 98.44 81 LEU A N 1
ATOM 628 C CA . LEU A 1 81 ? -7.529 6.589 12.921 1.00 98.44 81 LEU A CA 1
ATOM 629 C C . LEU A 1 81 ? -6.837 6.794 11.582 1.00 98.44 81 LEU A C 1
ATOM 631 O O . LEU A 1 81 ? -7.373 6.432 10.539 1.00 98.44 81 LEU A O 1
ATOM 635 N N . GLU A 1 82 ? -5.607 7.292 11.598 1.00 98.12 82 GLU A N 1
ATOM 636 C CA . GLU A 1 82 ? -4.797 7.419 10.393 1.00 98.12 82 GLU A CA 1
ATOM 637 C C . GLU A 1 82 ? -3.334 7.017 10.585 1.00 98.12 82 GLU A C 1
ATOM 639 O O . GLU A 1 82 ? -2.785 7.023 11.689 1.00 98.12 82 GLU A O 1
ATOM 644 N N . ALA A 1 83 ? -2.678 6.677 9.480 1.00 98.12 83 ALA A N 1
ATOM 645 C CA . ALA A 1 83 ? -1.235 6.511 9.401 1.00 98.12 83 ALA A CA 1
ATOM 646 C C . ALA A 1 83 ? -0.713 6.884 8.013 1.00 98.12 83 ALA A C 1
ATOM 648 O O . ALA A 1 83 ? -1.383 6.680 7.002 1.00 98.12 83 ALA A O 1
ATOM 649 N N . ASP A 1 84 ? 0.538 7.335 7.957 1.00 97.75 84 ASP A N 1
ATOM 650 C CA . ASP A 1 84 ? 1.196 7.623 6.686 1.00 97.75 84 ASP A CA 1
ATOM 651 C C . ASP A 1 84 ? 1.769 6.333 6.102 1.00 97.75 84 ASP A C 1
ATOM 653 O O . ASP A 1 84 ? 2.518 5.600 6.763 1.00 97.75 84 ASP A O 1
ATOM 657 N N . VAL A 1 85 ? 1.466 6.070 4.834 1.00 97.75 85 VAL A N 1
ATOM 658 C CA . VAL A 1 85 ? 1.999 4.925 4.096 1.00 97.75 85 VAL A CA 1
ATOM 659 C C . VAL A 1 85 ? 2.632 5.379 2.787 1.00 97.75 85 VAL A C 1
ATOM 661 O O . VAL A 1 85 ? 2.124 6.239 2.075 1.00 97.75 85 VAL A O 1
ATOM 664 N N . LYS A 1 86 ? 3.770 4.778 2.441 1.00 97.25 86 LYS A N 1
ATOM 665 C CA . LYS A 1 86 ? 4.468 5.021 1.173 1.00 97.25 86 LYS A CA 1
ATOM 666 C C . LYS A 1 86 ? 4.366 3.786 0.290 1.00 97.25 86 LYS A C 1
ATOM 668 O O . LYS A 1 86 ? 5.270 2.951 0.268 1.00 97.25 86 LYS A O 1
ATOM 673 N N . LEU A 1 87 ? 3.248 3.659 -0.424 1.00 96.69 87 LEU A N 1
ATOM 674 C CA . LEU A 1 87 ? 2.916 2.465 -1.212 1.00 96.69 87 LEU A CA 1
ATOM 675 C C . LEU A 1 87 ? 4.019 2.084 -2.214 1.00 96.69 87 LEU A C 1
ATOM 677 O O . LEU A 1 87 ? 4.276 0.898 -2.418 1.00 96.69 87 LEU A O 1
ATOM 681 N N . PHE A 1 88 ? 4.747 3.065 -2.751 1.00 96.25 88 PHE A N 1
ATOM 682 C CA . PHE A 1 88 ? 5.851 2.872 -3.697 1.00 96.25 88 PHE A CA 1
ATOM 683 C C . PHE A 1 88 ? 7.247 2.954 -3.057 1.00 96.25 88 PHE A C 1
ATOM 685 O O . PHE A 1 88 ? 8.255 3.012 -3.759 1.00 96.25 88 PHE A O 1
ATOM 692 N N . ALA A 1 89 ? 7.348 2.924 -1.723 1.00 93.81 89 ALA A N 1
ATOM 693 C CA . ALA A 1 89 ? 8.643 2.839 -1.061 1.00 93.81 89 ALA A CA 1
ATOM 694 C C . ALA A 1 89 ? 9.289 1.475 -1.311 1.00 93.81 89 ALA A C 1
ATOM 696 O O . ALA A 1 89 ? 8.642 0.425 -1.254 1.00 93.81 89 ALA A O 1
ATOM 697 N N . GLN A 1 90 ? 10.592 1.505 -1.547 1.00 91.31 90 GLN A N 1
ATOM 698 C CA . GLN A 1 90 ? 11.421 0.330 -1.755 1.00 91.31 90 GLN A CA 1
ATOM 699 C C . GLN A 1 90 ? 12.198 0.031 -0.470 1.00 91.31 90 GLN A C 1
ATOM 701 O O . GLN A 1 90 ? 12.758 0.941 0.146 1.00 91.31 90 GLN A O 1
ATOM 706 N N . LEU A 1 91 ? 12.249 -1.233 -0.045 1.00 86.88 91 LEU A N 1
ATOM 707 C CA . LEU A 1 91 ? 13.130 -1.622 1.056 1.00 86.88 91 LEU A CA 1
ATOM 708 C C . LEU A 1 91 ? 14.561 -1.762 0.536 1.00 86.88 91 LEU A C 1
ATOM 710 O O . LEU A 1 91 ? 14.782 -2.079 -0.629 1.00 86.88 91 LEU A O 1
ATOM 714 N N . LYS A 1 92 ? 15.566 -1.601 1.404 1.00 84.12 92 LYS A N 1
ATOM 715 C CA . LYS A 1 92 ? 16.983 -1.695 0.994 1.00 84.12 92 LYS A CA 1
ATOM 716 C C . LYS A 1 92 ? 17.323 -3.003 0.263 1.00 84.12 92 LYS A C 1
ATOM 718 O O . LYS A 1 92 ? 18.136 -2.993 -0.651 1.00 84.12 92 LYS A O 1
ATOM 723 N N . ARG A 1 93 ? 16.678 -4.112 0.640 1.00 80.38 93 ARG A N 1
ATOM 724 C CA . ARG A 1 93 ? 16.863 -5.437 0.021 1.00 80.38 93 ARG A CA 1
ATOM 725 C C . ARG A 1 93 ? 16.233 -5.577 -1.373 1.00 80.38 93 ARG A C 1
ATOM 727 O O . ARG A 1 93 ? 16.529 -6.534 -2.079 1.00 80.38 93 ARG A O 1
ATOM 734 N N . ASP A 1 94 ? 15.347 -4.653 -1.738 1.00 81.19 94 ASP A N 1
ATOM 735 C CA . ASP A 1 94 ? 14.548 -4.708 -2.963 1.00 81.19 94 ASP A CA 1
ATOM 736 C C . ASP A 1 94 ? 15.249 -4.007 -4.141 1.00 81.19 94 ASP A C 1
ATOM 738 O O . ASP A 1 94 ? 14.790 -4.120 -5.279 1.00 81.19 94 ASP A O 1
ATOM 742 N N . VAL A 1 95 ? 16.352 -3.288 -3.885 1.00 84.06 95 VAL A N 1
ATOM 743 C CA . VAL A 1 95 ? 17.102 -2.536 -4.901 1.00 84.06 95 VAL A CA 1
ATOM 744 C C . VAL A 1 95 ? 17.752 -3.505 -5.889 1.00 84.06 95 VAL A C 1
ATOM 746 O O . VAL A 1 95 ? 18.693 -4.223 -5.555 1.00 84.06 95 VAL A O 1
ATOM 749 N N . ARG A 1 96 ? 17.223 -3.528 -7.116 1.00 81.31 96 ARG A N 1
ATOM 750 C CA . ARG A 1 96 ? 17.691 -4.367 -8.233 1.00 81.31 96 ARG A CA 1
ATOM 751 C C . ARG A 1 96 ? 17.961 -3.497 -9.459 1.00 81.31 96 ARG A C 1
ATOM 753 O O . ARG A 1 96 ? 19.071 -3.015 -9.638 1.00 81.31 96 ARG A O 1
ATOM 760 N N . HIS A 1 97 ? 16.937 -3.277 -10.286 1.00 81.19 97 HIS A N 1
ATOM 761 C CA . HIS A 1 97 ? 17.044 -2.505 -11.528 1.00 81.19 97 HIS A CA 1
ATOM 762 C C . HIS A 1 97 ? 16.827 -1.004 -11.322 1.00 81.19 97 HIS A C 1
ATOM 764 O O . HIS A 1 97 ? 17.438 -0.204 -12.028 1.00 81.19 97 HIS A O 1
ATOM 770 N N . TYR A 1 98 ? 15.993 -0.645 -10.347 1.00 84.75 98 TYR A N 1
ATOM 771 C CA . TYR A 1 98 ? 15.675 0.727 -9.968 1.00 84.75 98 TYR A CA 1
ATOM 772 C C . TYR A 1 98 ? 16.050 0.954 -8.508 1.00 84.75 98 TYR A C 1
ATOM 774 O O . TYR A 1 98 ? 15.883 0.054 -7.674 1.00 84.75 98 TYR A O 1
ATOM 782 N N . ARG A 1 99 ? 16.472 2.176 -8.191 1.00 92.69 99 ARG A N 1
ATOM 783 C CA . ARG A 1 99 ? 16.524 2.703 -6.828 1.00 92.69 99 ARG A CA 1
ATOM 784 C C . ARG A 1 99 ? 15.471 3.792 -6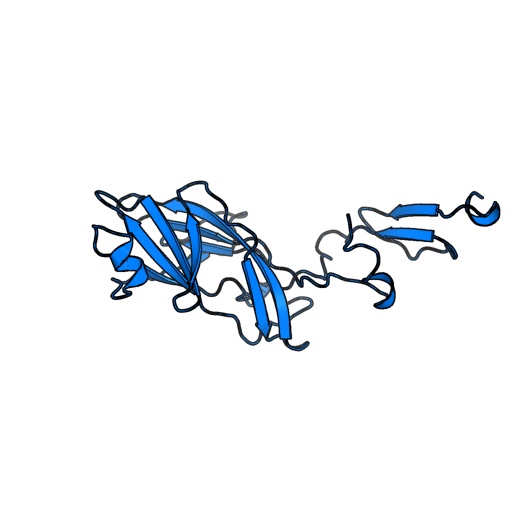.682 1.00 92.69 99 ARG A C 1
ATOM 786 O O . ARG A 1 99 ? 15.561 4.824 -7.341 1.00 92.69 99 ARG A O 1
ATOM 793 N N . VAL A 1 100 ? 14.494 3.586 -5.803 1.00 95.38 100 VAL A N 1
ATOM 794 C CA . VAL A 1 100 ? 13.513 4.627 -5.458 1.00 95.38 100 VAL A CA 1
ATOM 795 C C . VAL A 1 100 ? 14.208 5.703 -4.623 1.00 95.38 100 VAL A C 1
ATOM 797 O O . VAL A 1 100 ? 14.734 5.420 -3.548 1.00 95.38 100 VAL A O 1
ATOM 800 N N . LEU A 1 101 ? 14.224 6.933 -5.137 1.00 95.31 101 LEU A N 1
ATOM 801 C CA . LEU A 1 101 ? 14.783 8.115 -4.473 1.00 95.31 101 LEU A CA 1
ATOM 802 C C . LEU A 1 101 ? 13.719 8.862 -3.674 1.00 95.31 101 LEU A C 1
ATOM 804 O O . LEU A 1 101 ? 14.020 9.429 -2.628 1.00 95.31 101 LEU A O 1
ATOM 808 N N . ASP A 1 102 ? 12.486 8.885 -4.178 1.00 95.38 102 ASP A N 1
ATOM 809 C CA . ASP A 1 102 ? 11.334 9.406 -3.457 1.00 95.38 102 ASP A CA 1
ATOM 810 C C . ASP A 1 102 ? 10.051 8.677 -3.871 1.00 95.38 102 ASP A C 1
ATOM 812 O O . ASP A 1 102 ? 9.884 8.291 -5.030 1.00 95.38 102 ASP A O 1
ATOM 816 N N . SER A 1 103 ? 9.166 8.480 -2.897 1.00 95.69 103 SER A N 1
ATOM 817 C CA . SER A 1 103 ? 7.872 7.823 -3.068 1.00 95.69 103 SER A CA 1
ATOM 818 C C . SER A 1 103 ? 6.770 8.740 -2.550 1.00 95.69 103 SER A C 1
ATOM 820 O O . SER A 1 103 ? 6.895 9.219 -1.415 1.00 95.69 103 SER A O 1
ATOM 822 N N . PRO A 1 104 ? 5.652 8.842 -3.291 1.00 96.75 104 PRO A N 1
ATOM 823 C CA . PRO A 1 104 ? 4.378 9.348 -2.801 1.00 96.75 104 PRO A CA 1
ATOM 824 C C . PRO A 1 104 ? 4.029 8.861 -1.390 1.00 96.75 104 PRO A C 1
ATOM 826 O O . PRO A 1 104 ? 4.186 7.672 -1.079 1.00 96.75 104 PRO A O 1
ATOM 829 N N . THR A 1 105 ? 3.544 9.785 -0.561 1.00 97.62 105 THR A N 1
ATOM 830 C CA . THR A 1 105 ? 2.899 9.506 0.729 1.00 97.62 105 THR A CA 1
ATOM 831 C C . THR A 1 105 ? 1.385 9.494 0.543 1.00 97.62 105 THR A C 1
ATOM 833 O O . THR A 1 105 ? 0.834 10.364 -0.136 1.00 97.62 105 THR A O 1
ATOM 836 N N . TYR A 1 106 ? 0.738 8.518 1.165 1.00 98.50 106 TYR A N 1
ATOM 837 C CA . TYR A 1 106 ? -0.707 8.362 1.251 1.00 98.50 106 TYR A CA 1
ATOM 838 C C . TYR A 1 106 ? -1.119 8.346 2.717 1.00 98.50 106 TYR A C 1
ATOM 840 O O . TYR A 1 106 ? -0.362 7.860 3.563 1.00 98.50 106 TYR A O 1
ATOM 848 N N . THR A 1 107 ? -2.334 8.799 2.991 1.00 98.56 107 THR A N 1
ATOM 849 C CA . THR A 1 107 ? -2.961 8.634 4.303 1.00 98.56 107 THR A CA 1
ATOM 850 C C . THR A 1 107 ? -3.802 7.368 4.272 1.00 98.56 107 THR A C 1
ATOM 852 O O . THR A 1 107 ? -4.700 7.237 3.445 1.00 98.56 107 THR A O 1
ATOM 855 N N . LEU A 1 108 ? -3.499 6.416 5.149 1.00 98.62 108 LEU A N 1
ATOM 856 C CA . LEU A 1 108 ? -4.351 5.268 5.432 1.00 98.62 108 LEU A CA 1
ATOM 857 C C . LEU A 1 108 ? -5.261 5.633 6.601 1.00 98.62 108 LEU A C 1
ATOM 859 O O . LEU A 1 108 ? -4.795 5.633 7.736 1.00 98.62 108 LEU A O 1
ATOM 863 N N . GLY A 1 109 ? -6.522 5.928 6.313 1.00 98.44 109 GLY A N 1
ATOM 864 C CA . GLY A 1 109 ? -7.582 6.102 7.295 1.00 98.44 109 GLY A CA 1
ATOM 865 C C . GLY A 1 109 ? -8.258 4.780 7.645 1.00 98.44 109 GLY A C 1
ATOM 866 O O . GLY A 1 109 ? -8.426 3.921 6.780 1.00 98.44 109 GLY A O 1
ATOM 867 N N . ILE A 1 110 ? -8.659 4.622 8.899 1.00 98.56 110 ILE A N 1
ATOM 868 C CA . ILE A 1 110 ? -9.480 3.523 9.402 1.00 98.56 110 ILE A CA 1
ATOM 869 C C . ILE A 1 110 ? -10.734 4.155 9.995 1.00 98.56 110 ILE A C 1
ATOM 871 O O . ILE A 1 110 ? -10.637 5.001 10.884 1.00 98.56 110 ILE A O 1
ATOM 875 N N . VAL A 1 111 ? -11.888 3.774 9.457 1.00 98.56 111 VAL A N 1
ATOM 876 C CA . VAL A 1 111 ? -13.188 4.390 9.749 1.00 98.56 111 VAL A CA 1
ATOM 877 C C . VAL A 1 111 ? -14.209 3.316 10.106 1.00 98.56 111 VAL A C 1
ATOM 879 O O . VAL A 1 111 ? -14.028 2.140 9.769 1.00 98.56 111 VAL A O 1
ATOM 882 N N . GLY A 1 112 ? -15.265 3.718 10.805 1.00 97.56 112 GLY A N 1
ATOM 883 C CA . GLY A 1 112 ? -16.285 2.808 11.309 1.00 97.56 112 GLY A CA 1
ATOM 884 C C . GLY A 1 112 ? -17.492 3.530 11.896 1.00 97.56 112 GLY A C 1
ATOM 885 O O . GLY A 1 112 ? -17.472 4.748 12.068 1.00 97.56 112 GLY A O 1
ATOM 886 N N . HIS A 1 113 ? -18.540 2.765 12.194 1.00 96.19 113 HIS A N 1
ATOM 887 C CA . HIS A 1 113 ? -19.751 3.268 12.852 1.00 96.19 113 HIS A CA 1
ATOM 888 C C . HIS A 1 113 ? -19.794 2.822 14.316 1.00 96.19 113 HIS A C 1
ATOM 890 O O . HIS A 1 113 ? -19.517 3.613 15.207 1.00 96.19 113 HIS A O 1
ATOM 896 N N . ASP A 1 114 ? -20.059 1.535 14.557 1.00 95.75 114 ASP A N 1
ATOM 897 C CA . ASP A 1 114 ? -19.989 0.932 15.898 1.00 95.75 114 ASP A CA 1
ATOM 898 C C . ASP A 1 114 ? -18.620 0.285 16.157 1.00 95.75 114 ASP A C 1
ATOM 900 O O . ASP A 1 114 ? -18.119 0.254 17.279 1.00 95.75 114 ASP A O 1
ATOM 904 N N . GLU A 1 115 ? -17.996 -0.210 15.089 1.00 97.44 115 GLU A N 1
ATOM 905 C CA . GLU A 1 115 ? -16.644 -0.757 15.050 1.00 97.44 115 GLU A CA 1
ATOM 906 C C . GLU A 1 115 ? -15.947 -0.332 13.751 1.00 97.44 115 GLU A C 1
ATOM 908 O O . GLU A 1 115 ? -16.602 0.048 12.775 1.00 97.44 115 GLU A O 1
ATOM 913 N N . TYR A 1 116 ? -14.614 -0.395 13.723 1.00 98.31 116 TYR A N 1
ATOM 914 C CA . TYR A 1 116 ? -13.836 -0.123 12.516 1.00 98.31 116 TYR A CA 1
ATOM 915 C C . TYR A 1 116 ? -14.012 -1.241 11.481 1.00 98.31 116 TYR A C 1
ATOM 917 O O . TYR A 1 116 ? -13.553 -2.363 11.692 1.00 98.31 116 TYR A O 1
ATOM 925 N N . ASP A 1 117 ? -14.602 -0.925 10.327 1.00 98.00 117 ASP A N 1
ATOM 926 C CA . ASP A 1 117 ? -14.931 -1.908 9.283 1.00 98.00 117 ASP A CA 1
ATOM 927 C C . ASP A 1 117 ? -14.344 -1.574 7.899 1.00 98.00 117 ASP A C 1
ATOM 929 O O . ASP A 1 117 ? -14.360 -2.416 6.990 1.00 98.00 117 ASP A O 1
ATOM 933 N N . LYS A 1 118 ? -13.780 -0.370 7.726 1.00 98.31 118 LYS A N 1
ATOM 934 C CA . LYS A 1 118 ? -13.219 0.095 6.452 1.00 98.31 118 LYS A CA 1
ATOM 935 C C . LYS A 1 118 ? -11.847 0.734 6.605 1.00 98.31 118 LYS A C 1
ATOM 937 O O . LYS A 1 118 ? -11.561 1.458 7.557 1.00 98.31 118 LYS A O 1
ATOM 942 N N . ALA A 1 119 ? -11.025 0.535 5.580 1.00 98.56 119 ALA A N 1
ATOM 943 C CA . ALA A 1 119 ? -9.826 1.319 5.332 1.00 98.56 119 ALA A CA 1
ATOM 944 C C . ALA A 1 119 ? -10.035 2.250 4.133 1.00 98.56 119 ALA A C 1
ATOM 946 O O . ALA A 1 119 ? -10.519 1.824 3.084 1.00 98.56 119 ALA A O 1
ATOM 947 N N . VAL A 1 120 ? -9.611 3.501 4.269 1.00 98.69 120 VAL A N 1
ATOM 948 C CA . VAL A 1 120 ? -9.658 4.529 3.227 1.00 98.69 120 VAL A CA 1
ATOM 949 C C . VAL A 1 120 ? -8.228 4.952 2.907 1.00 98.69 120 VAL A C 1
ATOM 951 O O . VAL A 1 120 ? -7.459 5.272 3.807 1.00 98.69 120 VAL A O 1
ATOM 954 N N . LEU A 1 121 ? -7.839 4.942 1.635 1.00 98.56 121 LEU A N 1
ATOM 955 C CA . LEU A 1 121 ? -6.553 5.476 1.188 1.00 98.56 121 LEU A CA 1
ATOM 956 C C . LEU A 1 121 ? -6.760 6.829 0.529 1.00 98.56 121 LEU A C 1
ATOM 958 O O . LEU A 1 121 ? -7.492 6.918 -0.456 1.00 98.56 121 LEU A O 1
ATOM 962 N N . LEU A 1 122 ? -6.065 7.844 1.036 1.00 98.50 122 LEU A N 1
ATOM 963 C CA . LEU A 1 122 ? -6.090 9.198 0.500 1.00 98.50 122 LEU A CA 1
ATOM 964 C C . LEU A 1 122 ? -4.750 9.585 -0.126 1.00 98.50 122 LEU A C 1
ATOM 966 O O . LEU A 1 122 ? -3.682 9.252 0.400 1.00 98.50 122 LEU A O 1
ATOM 970 N N . ARG A 1 123 ? -4.809 10.355 -1.213 1.00 97.56 123 ARG A N 1
ATOM 971 C CA . ARG A 1 123 ? -3.675 11.086 -1.789 1.00 97.56 123 ARG A CA 1
ATOM 972 C C . ARG A 1 123 ? -3.985 12.579 -1.707 1.00 97.56 123 ARG A C 1
ATOM 974 O O . ARG A 1 123 ? -4.719 13.114 -2.528 1.00 97.56 123 ARG A O 1
ATOM 981 N N . GLY A 1 124 ? -3.454 13.244 -0.681 1.00 94.69 124 GLY A N 1
ATOM 982 C CA . GLY A 1 124 ? -3.956 14.569 -0.310 1.00 94.69 124 GLY A CA 1
ATOM 983 C C . GLY A 1 124 ? -5.400 14.444 0.180 1.00 94.69 124 GLY A C 1
ATOM 984 O O . GLY A 1 124 ? -5.645 13.731 1.150 1.00 94.69 124 GLY A O 1
ATOM 985 N N . GLU A 1 125 ? -6.336 15.084 -0.516 1.00 93.81 125 GLU A N 1
ATOM 986 C CA . GLU A 1 125 ? -7.778 15.026 -0.221 1.00 93.81 125 GLU A CA 1
ATOM 987 C C . GLU A 1 125 ? -8.532 14.006 -1.097 1.00 93.81 125 GLU A C 1
ATOM 989 O O . GLU A 1 125 ? -9.701 13.716 -0.852 1.00 93.81 125 GLU A O 1
ATOM 994 N N . GLU A 1 126 ? -7.878 13.433 -2.113 1.00 97.06 126 GLU A N 1
ATOM 995 C CA . GLU A 1 126 ? -8.506 12.486 -3.035 1.00 97.06 126 GLU A CA 1
ATOM 996 C C . GLU A 1 126 ? -8.610 11.087 -2.418 1.00 97.06 126 GLU A C 1
ATOM 998 O O . GLU A 1 126 ? -7.607 10.521 -1.977 1.00 97.06 126 GLU A O 1
ATOM 1003 N N . VAL A 1 127 ? -9.807 10.492 -2.459 1.00 98.25 127 VAL A N 1
ATOM 1004 C CA . VAL A 1 127 ? -10.035 9.092 -2.080 1.00 98.25 127 VAL A CA 1
ATOM 1005 C C . VAL A 1 127 ? -9.601 8.163 -3.212 1.00 98.25 127 VAL A C 1
ATOM 1007 O O . VAL A 1 127 ? -10.275 8.028 -4.229 1.00 98.25 127 VAL A O 1
ATOM 1010 N N . VAL A 1 128 ? -8.489 7.464 -3.003 1.00 97.88 128 VAL A N 1
ATOM 1011 C CA . VAL A 1 128 ? -7.886 6.541 -3.977 1.00 97.88 128 VAL A CA 1
ATOM 1012 C C . VAL A 1 128 ? -8.462 5.129 -3.857 1.00 97.88 128 VAL A C 1
ATOM 1014 O O . VAL A 1 128 ? -8.557 4.398 -4.844 1.00 97.88 128 VAL A O 1
ATOM 1017 N N . ALA A 1 129 ? -8.829 4.710 -2.644 1.00 98.31 129 ALA A N 1
ATOM 1018 C CA . ALA A 1 129 ? -9.499 3.436 -2.412 1.00 98.31 129 ALA A CA 1
ATOM 1019 C C . ALA A 1 129 ? -10.296 3.453 -1.106 1.00 98.31 129 ALA A C 1
ATOM 1021 O O . ALA A 1 129 ? -9.865 4.046 -0.120 1.00 98.31 129 ALA A O 1
ATOM 1022 N N . VAL A 1 130 ? -11.408 2.721 -1.088 1.00 98.56 130 VAL A N 1
ATOM 1023 C CA . VAL A 1 130 ? -12.157 2.355 0.119 1.00 98.56 130 VAL A CA 1
ATOM 1024 C C . VAL A 1 130 ? -12.268 0.838 0.118 1.00 98.56 130 VAL A C 1
ATOM 1026 O O . VAL A 1 130 ? -12.656 0.265 -0.898 1.00 98.56 130 VAL A O 1
ATOM 1029 N N . LEU A 1 131 ? -11.866 0.191 1.208 1.00 98.56 131 LEU A N 1
ATOM 1030 C CA . LEU A 1 131 ? -11.704 -1.260 1.284 1.00 98.56 131 LEU A CA 1
ATOM 1031 C C . LEU A 1 131 ? -12.322 -1.804 2.566 1.00 98.56 131 LEU A C 1
ATOM 1033 O O . LEU A 1 131 ? -12.051 -1.282 3.647 1.00 98.56 131 LEU A O 1
ATOM 1037 N N . ARG A 1 132 ? -13.055 -2.907 2.454 1.00 98.44 132 ARG A N 1
ATOM 1038 C CA . ARG A 1 132 ? -13.392 -3.802 3.568 1.00 98.44 132 ARG A CA 1
ATOM 1039 C C . ARG A 1 132 ? -12.404 -4.955 3.677 1.00 98.44 132 ARG A C 1
ATOM 1041 O O . ARG A 1 132 ? -11.590 -5.195 2.780 1.00 98.44 132 ARG A O 1
ATOM 1048 N N . GLU A 1 133 ? -12.448 -5.674 4.798 1.00 98.12 133 GLU A N 1
ATOM 1049 C CA . GLU A 1 133 ? -11.610 -6.858 4.980 1.00 98.12 133 GLU A CA 1
ATOM 1050 C C . GLU A 1 133 ? -11.816 -7.859 3.828 1.00 98.12 133 GLU A C 1
ATOM 1052 O O . GLU A 1 133 ? -12.930 -8.216 3.461 1.00 98.12 133 GLU A O 1
ATOM 1057 N N . GLY A 1 134 ? -10.709 -8.305 3.238 1.00 97.06 134 GLY A N 1
ATOM 1058 C CA . GLY A 1 134 ? -10.680 -9.208 2.094 1.00 97.06 134 GLY A CA 1
ATOM 1059 C C . GLY A 1 134 ? -10.678 -8.510 0.732 1.00 97.06 134 GLY A C 1
ATOM 1060 O O . GLY A 1 134 ? -10.311 -9.156 -0.255 1.00 97.06 134 GLY A O 1
ATOM 1061 N N . GLU A 1 135 ? -10.999 -7.219 0.658 1.00 98.31 135 GLU A N 1
ATOM 1062 C CA . GLU A 1 135 ? -11.127 -6.500 -0.609 1.00 98.31 135 GLU A CA 1
ATOM 1063 C C . GLU A 1 135 ? -9.787 -6.015 -1.162 1.00 98.31 135 GLU A C 1
ATOM 1065 O O . GLU A 1 135 ? -8.845 -5.675 -0.437 1.00 98.31 135 GLU A O 1
ATOM 1070 N N . TRP A 1 136 ? -9.724 -5.979 -2.492 1.00 98.38 136 TRP A N 1
ATOM 1071 C CA . TRP A 1 136 ? -8.621 -5.405 -3.249 1.00 98.38 136 TRP A CA 1
ATOM 1072 C C . TRP A 1 136 ? -9.018 -4.059 -3.839 1.00 98.38 136 TRP A C 1
ATOM 1074 O O . TRP A 1 136 ? -10.116 -3.919 -4.370 1.00 98.38 136 TRP A O 1
ATOM 1084 N N . SER A 1 137 ? -8.074 -3.125 -3.888 1.00 98.25 137 SER A N 1
ATOM 1085 C CA . SER A 1 137 ? -8.235 -1.900 -4.667 1.00 98.25 137 SER A CA 1
ATOM 1086 C C . SER A 1 137 ? -8.228 -2.179 -6.175 1.00 98.25 137 SER A C 1
ATOM 1088 O O . SER A 1 137 ? -7.695 -3.196 -6.656 1.00 98.25 137 SER A O 1
ATOM 1090 N N . SER A 1 138 ? -8.725 -1.207 -6.938 1.00 96.88 138 SER A N 1
ATOM 1091 C CA . SER A 1 138 ? -8.320 -0.992 -8.331 1.00 96.88 138 SER A CA 1
ATOM 1092 C C . SER A 1 138 ? -6.810 -0.715 -8.426 1.00 96.88 138 SER A C 1
ATOM 1094 O O . SER A 1 138 ? -6.119 -0.569 -7.412 1.00 96.88 138 SER A O 1
ATOM 1096 N N . TRP A 1 139 ? -6.268 -0.677 -9.645 1.00 95.69 139 TRP A N 1
ATOM 1097 C CA . TRP A 1 139 ? -4.876 -0.275 -9.853 1.00 95.69 139 TRP A CA 1
ATOM 1098 C C . TRP A 1 139 ? -4.662 1.171 -9.408 1.00 95.69 139 TRP A C 1
ATOM 1100 O O . TRP A 1 139 ? -5.312 2.077 -9.918 1.00 95.69 139 TRP A O 1
ATOM 1110 N N . ILE A 1 140 ? -3.719 1.367 -8.491 1.00 97.38 140 ILE A N 1
ATOM 1111 C CA . ILE A 1 140 ? -3.240 2.680 -8.069 1.00 97.38 140 ILE A CA 1
ATOM 1112 C C . ILE A 1 140 ? -1.999 2.983 -8.901 1.00 97.38 140 ILE A C 1
ATOM 1114 O O . ILE A 1 140 ? -1.059 2.181 -8.919 1.00 97.38 140 ILE A O 1
ATOM 1118 N N . ILE A 1 141 ? -2.011 4.108 -9.614 1.00 95.94 141 ILE A N 1
ATOM 1119 C CA . ILE A 1 141 ? -0.924 4.528 -10.500 1.00 95.94 141 ILE A CA 1
ATOM 1120 C C . ILE A 1 141 ? -0.443 5.904 -10.059 1.00 95.94 141 ILE A C 1
ATOM 1122 O O . ILE A 1 141 ? -1.245 6.826 -9.983 1.00 95.94 141 ILE A O 1
ATOM 1126 N N . ASP A 1 142 ? 0.857 6.044 -9.809 1.00 96.69 142 ASP A N 1
ATOM 1127 C CA . ASP A 1 142 ? 1.456 7.314 -9.386 1.00 96.69 142 ASP A CA 1
ATOM 1128 C C . ASP A 1 142 ? 2.879 7.462 -9.945 1.00 96.69 142 ASP A C 1
ATOM 1130 O O . ASP A 1 142 ? 3.476 6.512 -10.470 1.00 96.69 142 ASP A O 1
ATOM 1134 N N . GLU A 1 143 ? 3.422 8.669 -9.855 1.00 96.12 143 GLU A N 1
ATOM 1135 C CA . GLU A 1 143 ? 4.781 8.990 -10.261 1.00 96.12 143 GLU A CA 1
ATOM 1136 C C . GLU A 1 143 ? 5.768 8.750 -9.118 1.00 96.12 143 GLU A C 1
ATOM 1138 O O . GLU A 1 143 ? 5.609 9.214 -7.990 1.00 96.12 143 GLU A O 1
ATOM 1143 N N . VAL A 1 144 ? 6.828 8.006 -9.422 1.00 96.12 144 VAL A N 1
ATOM 1144 C CA . VAL A 1 144 ? 7.870 7.631 -8.468 1.00 96.12 144 VAL A CA 1
ATOM 1145 C C . VAL A 1 144 ? 9.201 8.141 -8.988 1.00 96.12 144 VAL A C 1
ATOM 1147 O O . VAL A 1 144 ? 9.584 7.872 -10.130 1.00 96.12 144 VAL A O 1
ATOM 1150 N N . ARG A 1 145 ? 9.942 8.867 -8.148 1.00 96.38 145 ARG A N 1
ATOM 1151 C CA . ARG A 1 145 ? 11.270 9.358 -8.517 1.00 96.38 145 ARG A CA 1
ATOM 1152 C C . ARG A 1 145 ? 12.298 8.264 -8.272 1.00 96.38 145 ARG A C 1
ATOM 1154 O O . ARG A 1 145 ? 12.471 7.810 -7.141 1.00 96.38 145 ARG A O 1
ATOM 1161 N N . THR A 1 146 ? 13.010 7.870 -9.320 1.00 94.44 146 THR A N 1
ATOM 1162 C CA . THR A 1 146 ? 14.059 6.845 -9.261 1.00 94.44 146 THR A CA 1
ATOM 1163 C C . THR A 1 146 ? 15.408 7.396 -9.714 1.00 94.44 146 THR A C 1
ATOM 1165 O O . THR A 1 146 ? 15.494 8.500 -10.254 1.00 94.44 146 THR A O 1
ATOM 1168 N N . ASP A 1 147 ? 16.465 6.610 -9.536 1.00 93.56 147 ASP A N 1
ATOM 1169 C CA . ASP A 1 147 ? 17.793 6.853 -10.113 1.00 93.56 147 ASP A CA 1
ATOM 1170 C C . ASP A 1 147 ? 17.818 6.847 -11.652 1.00 93.56 147 ASP A C 1
ATOM 1172 O O . ASP A 1 147 ? 18.794 7.292 -12.250 1.00 93.56 147 ASP A O 1
ATOM 1176 N N . ARG A 1 148 ? 16.735 6.401 -12.303 1.00 88.25 148 ARG A N 1
ATOM 1177 C CA . ARG A 1 148 ? 16.538 6.432 -13.762 1.00 88.25 148 ARG A CA 1
ATOM 1178 C C . ARG A 1 148 ? 15.553 7.513 -14.222 1.00 88.25 148 ARG A C 1
ATOM 1180 O O . ARG A 1 148 ? 15.061 7.460 -15.347 1.00 88.25 148 ARG A O 1
ATOM 1187 N N . GLY A 1 149 ? 15.245 8.471 -13.349 1.00 91.88 149 GLY A N 1
ATOM 1188 C CA . GLY A 1 149 ? 14.249 9.514 -13.580 1.00 91.88 149 GLY A CA 1
ATOM 1189 C C . GLY A 1 149 ? 12.877 9.175 -12.995 1.00 91.88 149 GLY A C 1
ATOM 1190 O O . GLY A 1 149 ? 12.722 8.238 -12.205 1.00 91.88 149 GLY A O 1
ATOM 1191 N N . VAL A 1 150 ? 11.877 9.978 -13.354 1.00 93.81 150 VAL A N 1
ATOM 1192 C CA . VAL A 1 150 ? 10.491 9.789 -12.907 1.00 93.81 150 VAL A CA 1
ATOM 1193 C C . VAL A 1 150 ? 9.840 8.674 -13.720 1.00 93.81 150 VAL A C 1
ATOM 1195 O O . VAL A 1 150 ? 9.937 8.644 -14.949 1.00 93.81 150 VAL A O 1
ATOM 1198 N N . VAL A 1 151 ? 9.196 7.734 -13.031 1.00 92.44 151 VAL A N 1
ATOM 1199 C CA . VAL A 1 151 ? 8.506 6.596 -13.648 1.00 92.44 151 VAL A CA 1
ATOM 1200 C C . VAL A 1 151 ? 7.069 6.522 -13.151 1.00 92.44 151 VAL A C 1
ATOM 1202 O O . VAL A 1 151 ? 6.810 6.711 -11.966 1.00 92.44 151 VAL A O 1
ATOM 1205 N N . ARG A 1 152 ? 6.130 6.206 -14.048 1.00 93.81 152 ARG A N 1
ATOM 1206 C CA . ARG A 1 152 ? 4.746 5.895 -13.669 1.00 93.81 152 ARG A CA 1
ATOM 1207 C C . ARG A 1 152 ? 4.685 4.454 -13.183 1.00 93.81 152 ARG A C 1
ATOM 1209 O O . ARG A 1 152 ? 4.863 3.537 -13.992 1.00 93.81 152 ARG A O 1
ATOM 1216 N N . ALA A 1 153 ? 4.443 4.260 -11.893 1.00 94.38 153 ALA A N 1
ATOM 1217 C CA . ALA A 1 153 ? 4.400 2.956 -11.250 1.00 94.38 153 ALA A CA 1
ATOM 1218 C C . ALA A 1 153 ? 2.961 2.534 -10.938 1.00 94.38 153 ALA A C 1
ATOM 1220 O O . ALA A 1 153 ? 2.145 3.370 -10.565 1.00 94.38 153 ALA A O 1
ATOM 1221 N N . ALA A 1 154 ? 2.658 1.240 -11.060 1.00 95.38 154 ALA A N 1
ATOM 1222 C CA . ALA A 1 154 ? 1.352 0.675 -10.718 1.00 95.38 154 ALA A CA 1
ATOM 1223 C C . ALA A 1 154 ? 1.449 -0.325 -9.561 1.00 95.38 154 ALA A C 1
ATOM 1225 O O . ALA A 1 154 ? 2.368 -1.148 -9.529 1.00 95.38 154 ALA A O 1
ATOM 1226 N N . ILE A 1 155 ? 0.482 -0.275 -8.642 1.00 96.25 155 ILE A N 1
ATOM 1227 C CA . ILE A 1 155 ? 0.362 -1.173 -7.487 1.00 96.25 155 ILE A CA 1
ATOM 1228 C C . ILE A 1 155 ? -1.110 -1.490 -7.195 1.00 96.25 155 ILE A C 1
ATOM 1230 O O . ILE A 1 155 ? -2.003 -0.710 -7.529 1.00 96.25 155 ILE A O 1
ATOM 1234 N N . ARG A 1 156 ? -1.378 -2.627 -6.548 1.00 97.56 156 ARG A N 1
ATOM 1235 C CA . ARG A 1 156 ? -2.666 -2.892 -5.891 1.00 97.56 156 ARG A CA 1
ATOM 1236 C C . ARG A 1 156 ? -2.457 -3.112 -4.408 1.00 97.56 156 ARG A C 1
ATO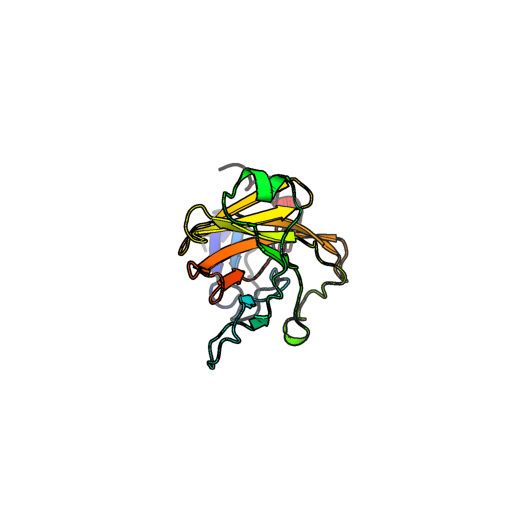M 1238 O O . ARG A 1 156 ? -1.418 -3.626 -3.982 1.00 97.56 156 ARG A O 1
ATOM 1245 N N . VAL A 1 157 ? -3.477 -2.776 -3.633 1.00 98.25 157 VAL A N 1
ATOM 1246 C CA . VAL A 1 157 ? -3.499 -3.044 -2.200 1.00 98.25 157 VAL A CA 1
ATOM 1247 C C . VAL A 1 157 ? -4.673 -3.940 -1.830 1.00 98.25 157 VAL A C 1
ATOM 1249 O O . VAL A 1 157 ? -5.708 -3.924 -2.494 1.00 98.25 157 VAL A O 1
ATOM 1252 N N . LYS A 1 158 ? -4.504 -4.725 -0.768 1.00 98.38 158 LYS A N 1
ATOM 1253 C CA . LYS A 1 158 ? -5.553 -5.541 -0.157 1.00 98.38 158 LYS A CA 1
ATOM 1254 C C . LYS A 1 158 ? -5.643 -5.225 1.321 1.00 98.38 158 LYS A C 1
ATOM 1256 O O . LYS A 1 158 ? -4.628 -5.331 2.016 1.00 98.38 158 LYS A O 1
ATOM 1261 N N . LEU A 1 159 ? -6.843 -4.951 1.822 1.00 98.44 159 LEU A N 1
ATOM 1262 C CA . LEU A 1 159 ? -7.080 -4.982 3.261 1.00 98.44 159 LEU A CA 1
ATOM 1263 C C . LEU A 1 159 ? -7.223 -6.446 3.683 1.00 98.44 159 LEU A C 1
ATOM 1265 O O . LEU A 1 159 ? -8.284 -7.045 3.609 1.00 98.44 159 LEU A O 1
ATOM 1269 N N . ALA A 1 160 ? -6.113 -7.079 4.045 1.00 96.62 160 ALA A N 1
ATOM 1270 C CA . ALA A 1 160 ? -6.067 -8.503 4.362 1.00 96.62 160 ALA A CA 1
ATOM 1271 C C . ALA A 1 160 ? -6.597 -8.836 5.765 1.00 96.62 160 ALA A C 1
ATOM 1273 O O . ALA A 1 160 ? -6.806 -10.013 6.058 1.00 96.62 160 ALA A O 1
ATOM 1274 N N . LYS A 1 161 ? -6.703 -7.838 6.649 1.00 96.62 161 LYS A N 1
ATOM 1275 C CA . LYS A 1 161 ? -7.326 -7.947 7.972 1.00 96.62 161 LYS A CA 1
ATOM 1276 C C . LYS A 1 161 ? -7.650 -6.562 8.529 1.00 96.62 161 LYS A C 1
ATOM 1278 O O . LYS A 1 161 ? -6.799 -5.675 8.403 1.00 96.62 161 LYS A O 1
ATOM 1283 N N . LEU A 1 162 ? -8.789 -6.429 9.198 1.00 97.56 162 LEU A N 1
ATOM 1284 C CA . LEU A 1 162 ? -9.166 -5.293 10.032 1.00 97.56 162 LEU A CA 1
ATOM 1285 C C . LEU A 1 162 ? -9.978 -5.804 11.230 1.00 97.56 162 LEU A C 1
ATOM 1287 O O . LEU A 1 162 ? -11.101 -6.261 11.089 1.00 97.56 162 LEU A O 1
ATOM 1291 N N . ALA A 1 163 ? -9.386 -5.752 12.421 1.00 96.44 163 ALA A N 1
ATOM 1292 C CA . ALA A 1 163 ? -10.142 -5.961 13.652 1.00 96.44 163 ALA A CA 1
ATOM 1293 C C . ALA A 1 163 ? -11.016 -4.730 13.945 1.00 96.44 163 ALA A C 1
ATOM 1295 O O . ALA A 1 163 ? -10.535 -3.613 13.756 1.00 96.44 163 ALA A O 1
ATOM 1296 N N . GLY A 1 164 ? -12.229 -4.938 14.468 1.00 95.62 164 GLY A N 1
ATOM 1297 C CA . GLY A 1 164 ? -13.182 -3.869 14.804 1.00 95.62 164 GLY A CA 1
ATOM 1298 C C . GLY A 1 164 ? -12.666 -2.829 15.807 1.00 95.62 164 GLY A C 1
ATOM 1299 O O . GLY A 1 164 ? -13.159 -1.710 15.853 1.00 95.62 164 GLY A O 1
ATOM 1300 N N . ASP A 1 165 ? -11.614 -3.161 16.560 1.00 94.19 165 ASP A N 1
ATOM 1301 C CA . ASP A 1 165 ? -10.906 -2.280 17.499 1.00 94.19 165 ASP A CA 1
ATOM 1302 C C . ASP A 1 165 ? -9.618 -1.656 16.916 1.00 94.19 165 ASP A C 1
ATOM 1304 O O . ASP A 1 165 ? -8.818 -1.063 17.639 1.00 94.19 165 ASP A O 1
ATOM 1308 N N . ALA A 1 166 ? -9.358 -1.856 15.620 1.00 92.69 166 ALA A N 1
ATOM 1309 C CA . ALA A 1 166 ? -8.138 -1.474 14.906 1.00 92.69 166 ALA A CA 1
ATOM 1310 C C . ALA A 1 166 ? -6.816 -2.058 15.467 1.00 92.69 166 ALA A C 1
ATOM 1312 O O . ALA A 1 166 ? -5.728 -1.735 14.977 1.00 92.69 166 ALA A O 1
ATOM 1313 N N . THR A 1 167 ? -6.842 -2.999 16.421 1.00 92.94 167 THR A N 1
ATOM 1314 C CA . THR A 1 167 ? -5.610 -3.598 16.981 1.00 92.94 167 THR A CA 1
ATOM 1315 C C . THR A 1 167 ? -4.931 -4.572 16.016 1.00 92.94 167 THR A C 1
ATOM 1317 O O . THR A 1 167 ? -3.752 -4.924 16.177 1.00 92.94 167 THR A O 1
ATOM 1320 N N . GLY A 1 168 ? -5.663 -5.037 15.003 1.00 94.00 168 GLY A N 1
ATOM 1321 C CA . GLY A 1 168 ? -5.213 -6.006 14.012 1.00 94.00 168 GLY A CA 1
ATOM 1322 C C . GLY A 1 168 ? -5.491 -5.542 12.591 1.00 94.00 168 GLY A C 1
ATOM 1323 O O . GLY A 1 168 ? -6.438 -6.020 11.981 1.00 94.00 168 GLY A O 1
ATOM 1324 N N . ILE A 1 169 ? -4.631 -4.681 12.048 1.00 97.00 169 ILE A N 1
ATOM 1325 C CA . ILE A 1 169 ? -4.727 -4.216 10.658 1.00 97.00 169 ILE A CA 1
ATOM 1326 C C . ILE A 1 169 ? -3.613 -4.834 9.831 1.00 97.00 169 ILE A C 1
ATOM 1328 O O . ILE A 1 169 ? -2.462 -4.868 10.269 1.00 97.00 169 ILE A O 1
ATOM 1332 N N . ARG A 1 170 ? -3.947 -5.302 8.625 1.00 96.88 170 ARG A N 1
ATOM 1333 C CA . ARG A 1 170 ? -2.980 -5.747 7.614 1.00 96.88 170 ARG A CA 1
ATOM 1334 C C . ARG A 1 170 ? -3.371 -5.219 6.242 1.00 96.88 170 ARG A C 1
ATOM 1336 O O . ARG A 1 170 ? -4.305 -5.730 5.633 1.00 96.88 170 ARG A O 1
ATOM 1343 N N . LEU A 1 171 ? -2.610 -4.258 5.734 1.00 97.56 171 LEU A N 1
ATOM 1344 C CA . LEU A 1 171 ? -2.707 -3.776 4.362 1.00 97.56 171 LEU A CA 1
ATOM 1345 C C . LEU A 1 171 ? -1.553 -4.371 3.550 1.00 97.56 171 LEU A C 1
ATOM 1347 O O . LEU A 1 171 ? -0.394 -3.980 3.700 1.00 97.56 171 LEU A O 1
ATOM 1351 N N . TYR A 1 172 ? -1.867 -5.345 2.705 1.00 96.75 172 TYR A N 1
ATOM 1352 C CA . TYR A 1 172 ? -0.906 -5.934 1.781 1.00 96.75 172 TYR A CA 1
ATOM 1353 C C . TYR A 1 172 ? -0.780 -5.059 0.535 1.00 96.75 172 TYR A C 1
ATOM 1355 O O . TYR A 1 172 ? -1.785 -4.639 -0.031 1.00 96.75 172 TYR A O 1
ATOM 1363 N N . CYS A 1 173 ? 0.444 -4.831 0.077 1.00 96.19 173 CYS A N 1
ATOM 1364 C CA . CYS A 1 173 ? 0.747 -4.177 -1.187 1.00 96.19 173 CYS A CA 1
ATOM 1365 C C . CYS A 1 173 ? 1.438 -5.183 -2.105 1.00 96.19 173 CYS A C 1
ATOM 1367 O O . CYS A 1 173 ? 2.385 -5.856 -1.681 1.00 96.19 173 CYS A O 1
ATOM 1369 N N . THR A 1 174 ? 1.004 -5.262 -3.362 1.00 94.44 174 THR A N 1
ATOM 1370 C CA . THR A 1 174 ? 1.690 -6.075 -4.372 1.00 94.44 174 THR A CA 1
ATOM 1371 C C . THR A 1 174 ? 3.106 -5.558 -4.622 1.00 94.44 174 THR A C 1
ATOM 1373 O O . THR A 1 174 ? 3.486 -4.463 -4.202 1.00 94.44 174 THR A O 1
ATOM 1376 N N . ASP A 1 175 ? 3.886 -6.324 -5.380 1.00 92.38 175 ASP A N 1
ATOM 1377 C CA . ASP A 1 175 ? 4.979 -5.733 -6.147 1.00 92.38 175 ASP A CA 1
ATOM 1378 C C . ASP A 1 175 ? 4.451 -4.537 -6.957 1.00 92.38 175 ASP A C 1
ATOM 1380 O O . ASP A 1 175 ? 3.282 -4.518 -7.368 1.00 92.38 175 ASP A O 1
ATOM 1384 N N . PHE A 1 176 ? 5.315 -3.560 -7.210 1.00 92.12 176 PHE A N 1
ATOM 1385 C CA . PHE A 1 176 ? 4.973 -2.416 -8.047 1.00 92.12 176 PHE A CA 1
ATOM 1386 C C . PHE A 1 176 ? 5.936 -2.285 -9.218 1.00 92.12 176 PHE A C 1
ATOM 1388 O O . PHE A 1 176 ? 7.138 -2.562 -9.113 1.00 92.12 176 PHE A O 1
ATOM 1395 N N . TYR A 1 177 ? 5.372 -1.892 -10.355 1.00 90.06 177 TYR A N 1
ATOM 1396 C CA . TYR A 1 177 ? 5.999 -2.050 -11.663 1.00 90.06 177 TYR A CA 1
ATOM 1397 C C . TYR A 1 177 ? 5.960 -0.756 -12.462 1.00 90.06 177 TYR A C 1
ATOM 1399 O O . TYR A 1 177 ? 4.991 -0.005 -12.364 1.00 90.06 177 TYR A O 1
ATOM 1407 N N . ASP A 1 178 ? 6.974 -0.539 -13.297 1.00 88.44 178 ASP A N 1
ATOM 1408 C CA . ASP A 1 178 ? 6.959 0.507 -14.320 1.00 88.44 178 ASP A CA 1
ATOM 1409 C C . ASP A 1 178 ? 5.873 0.186 -15.360 1.00 88.44 178 ASP A C 1
ATOM 1411 O O . ASP A 1 178 ? 5.912 -0.851 -16.029 1.00 88.44 178 ASP A O 1
ATOM 1415 N N . THR A 1 179 ? 4.896 1.081 -15.504 1.00 83.94 179 THR A N 1
ATOM 1416 C CA . THR A 1 179 ? 3.744 0.909 -16.409 1.00 83.94 179 THR A CA 1
ATOM 1417 C C . THR A 1 179 ? 4.123 0.885 -17.887 1.00 83.94 179 THR A C 1
ATOM 1419 O O . THR A 1 179 ? 3.335 0.429 -18.715 1.00 83.94 179 THR A O 1
ATOM 1422 N N . ARG A 1 180 ? 5.330 1.338 -18.247 1.00 73.38 180 ARG A N 1
ATOM 1423 C CA . ARG A 1 180 ? 5.835 1.262 -19.628 1.00 73.38 180 ARG A CA 1
ATOM 1424 C C . ARG A 1 180 ? 6.237 -0.164 -20.019 1.00 73.38 180 ARG A C 1
ATOM 1426 O O . ARG A 1 180 ? 6.320 -0.470 -21.211 1.00 73.38 180 ARG A O 1
ATOM 1433 N N . GLY A 1 181 ? 6.447 -1.041 -19.034 1.00 64.00 181 GLY A N 1
ATOM 1434 C CA . GLY A 1 181 ? 7.010 -2.373 -19.232 1.00 64.00 181 GLY A CA 1
ATOM 1435 C C . GLY A 1 181 ? 8.449 -2.330 -19.759 1.00 64.00 181 GLY A C 1
ATOM 1436 O O . GLY A 1 181 ? 9.052 -1.270 -19.911 1.00 64.00 181 GLY A O 1
ATOM 1437 N N . TRP A 1 182 ? 9.008 -3.502 -20.061 1.00 57.44 182 TRP A N 1
ATOM 1438 C CA . TRP A 1 182 ? 10.295 -3.611 -20.752 1.00 57.44 182 TRP A CA 1
ATOM 1439 C C . TRP A 1 182 ? 10.036 -3.893 -22.233 1.00 57.44 182 TRP A C 1
ATOM 1441 O O . TRP A 1 182 ? 9.490 -4.937 -22.589 1.00 57.44 182 TRP A O 1
ATOM 1451 N N . ARG A 1 183 ? 10.446 -2.971 -23.109 1.00 55.56 183 ARG A N 1
ATOM 1452 C CA . ARG A 1 183 ? 10.377 -3.127 -24.571 1.00 55.56 183 ARG A CA 1
ATOM 1453 C C . ARG A 1 183 ? 11.716 -2.722 -25.174 1.00 55.56 183 ARG A C 1
ATOM 1455 O O . ARG A 1 183 ? 12.251 -1.679 -24.823 1.00 55.56 183 ARG A O 1
ATOM 1462 N N . SER A 1 184 ? 12.254 -3.533 -26.082 1.00 51.75 184 SER A N 1
ATOM 1463 C CA . SER A 1 184 ? 13.523 -3.236 -26.765 1.00 51.75 184 SER A CA 1
ATOM 1464 C C . SER A 1 184 ? 13.384 -2.197 -27.885 1.00 51.75 184 SER A C 1
ATOM 1466 O O . SER A 1 184 ? 14.397 -1.699 -28.367 1.00 51.75 184 SER A O 1
ATOM 1468 N N . ARG A 1 185 ? 12.154 -1.857 -28.310 1.00 48.47 185 ARG A N 1
ATOM 1469 C CA . ARG A 1 185 ? 11.873 -0.854 -29.353 1.00 48.47 185 ARG A CA 1
ATOM 1470 C C . ARG A 1 185 ? 10.650 -0.005 -28.993 1.00 48.47 185 ARG A C 1
ATOM 1472 O O . ARG A 1 185 ? 9.573 -0.552 -28.760 1.00 48.47 185 ARG A O 1
ATOM 1479 N N . ALA A 1 186 ? 10.817 1.318 -28.961 1.00 49.25 186 ALA A N 1
ATOM 1480 C CA . ALA A 1 186 ? 9.769 2.276 -28.590 1.00 49.25 186 ALA A CA 1
ATOM 1481 C C . ALA A 1 186 ? 8.625 2.369 -29.625 1.00 49.25 186 ALA A C 1
ATOM 1483 O O . ALA A 1 186 ? 7.474 2.579 -29.255 1.00 49.25 186 ALA A O 1
ATOM 1484 N N . GLU A 1 187 ? 8.921 2.133 -30.905 1.00 46.00 187 GLU A N 1
ATOM 1485 C CA . GLU A 1 187 ? 8.010 2.353 -32.044 1.00 46.00 187 GLU A CA 1
ATOM 1486 C C . GLU A 1 187 ? 6.822 1.375 -32.119 1.00 46.00 187 GLU A C 1
ATOM 1488 O O . GLU A 1 187 ? 5.802 1.674 -32.730 1.00 46.00 187 GLU A O 1
ATOM 1493 N N . LEU A 1 188 ? 6.899 0.213 -31.462 1.00 48.81 188 LEU A N 1
ATOM 1494 C CA . LEU A 1 188 ? 5.827 -0.796 -31.475 1.00 48.81 188 LEU A CA 1
ATOM 1495 C C . LEU A 1 188 ? 4.702 -0.507 -30.460 1.00 48.81 188 LEU A C 1
ATOM 1497 O O . LEU A 1 188 ? 3.771 -1.301 -30.319 1.00 48.81 188 LEU A O 1
ATOM 1501 N N . ALA A 1 189 ? 4.785 0.597 -29.710 1.00 46.91 189 ALA A N 1
ATOM 1502 C CA . ALA A 1 189 ? 3.914 0.845 -28.565 1.00 46.91 189 ALA A CA 1
ATOM 1503 C C . ALA A 1 189 ? 2.522 1.408 -28.887 1.00 46.91 189 ALA A C 1
ATOM 1505 O O . ALA A 1 189 ? 1.617 1.239 -28.065 1.00 46.91 189 ALA A O 1
ATOM 1506 N N . GLU A 1 190 ? 2.344 2.028 -30.052 1.00 41.53 190 GLU A N 1
ATOM 1507 C CA . GLU A 1 190 ? 1.097 2.706 -30.432 1.00 41.53 190 GLU A CA 1
ATOM 1508 C C . GLU A 1 190 ? 0.003 1.718 -30.887 1.00 41.53 190 GLU A C 1
ATOM 1510 O O . GLU A 1 190 ? -1.184 1.954 -30.685 1.00 41.53 190 GLU A O 1
ATOM 1515 N N . GLY A 1 191 ? 0.391 0.565 -31.447 1.00 38.44 191 GLY A N 1
ATOM 1516 C CA . GLY A 1 191 ? -0.543 -0.379 -32.077 1.00 38.44 191 GLY A CA 1
ATOM 1517 C C . GLY A 1 191 ? -1.293 -1.325 -31.131 1.00 38.44 191 GLY A C 1
ATOM 1518 O O . GLY A 1 191 ? -2.320 -1.865 -31.518 1.00 38.44 191 GLY A O 1
ATOM 1519 N N . MET A 1 192 ? -0.815 -1.534 -29.897 1.00 38.03 192 MET A N 1
ATOM 1520 C CA . MET A 1 192 ? -1.396 -2.519 -28.959 1.00 38.03 192 MET A CA 1
ATOM 1521 C C . MET A 1 192 ? -2.325 -1.915 -27.892 1.00 38.03 192 MET A C 1
ATOM 1523 O O . MET A 1 192 ? -2.838 -2.650 -27.056 1.00 38.03 192 MET A O 1
ATOM 1527 N N . ARG A 1 193 ? -2.547 -0.592 -27.882 1.00 38.28 193 ARG A N 1
ATOM 1528 C CA . ARG A 1 193 ? -3.467 0.067 -26.925 1.00 38.28 193 ARG A CA 1
ATOM 1529 C C . ARG A 1 193 ? -4.926 0.112 -27.401 1.00 38.28 193 ARG A C 1
ATOM 1531 O O . ARG A 1 193 ? -5.756 0.713 -26.729 1.00 38.28 193 ARG A O 1
ATOM 1538 N N . ARG A 1 194 ? -5.235 -0.486 -28.556 1.00 28.95 194 ARG A N 1
ATOM 1539 C CA . ARG A 1 194 ? -6.589 -0.587 -29.119 1.00 28.95 194 ARG A CA 1
ATOM 1540 C C . ARG A 1 194 ? -7.002 -2.055 -29.233 1.00 28.95 194 ARG A C 1
ATOM 1542 O O . ARG A 1 194 ? -6.908 -2.630 -30.311 1.00 28.95 194 ARG A O 1
ATOM 1549 N N . THR A 1 195 ? -7.432 -2.632 -28.117 1.00 32.16 195 THR A N 1
ATOM 1550 C CA . THR A 1 195 ? -8.333 -3.796 -28.061 1.00 32.16 195 THR A CA 1
ATOM 1551 C C . THR A 1 195 ? -9.012 -3.809 -26.709 1.00 32.16 195 THR A C 1
ATOM 1553 O O . THR A 1 195 ? -8.291 -3.552 -25.719 1.00 32.16 195 THR A O 1
#

Foldseek 3Di:
DCVVVVDADEAEAPCADDDDPDDHYHYNYHQHVVNQLQFQAAKEKEKCDADDDPPHHHYDHWDKDFDPQVLQVVQAPDRKIKGKDFLNDHDPVGDDNKAFPDTQIWIWIFHYYQFGFWTFIGRPNDTQDIAGAFDKGDWDWDWTQIPVGIFTKIKMWHFNDADRHRSTTMIIIGGIGGPVGDDPDPVVPPPPPPD

Secondary structure (DSSP, 8-state):
-TTTTTPPEEEEE-SS------SSEEEEEPPPTTT-TTEEE--EEEESS---STTPPPEEEP--EE---HHHHTT-SS--EEEEE-TTPPPGGG-SS--EEE---EEEEEEESSSEEEEEEEETTEEEEEEETT-BPPPEEEEEEETTEEEEEEE-EEEEEE-TTSSSEEEEE--EEETT---S-GGGGSTTS--

pLDDT: mean 86.11, std 15.72, range [28.95, 98.69]